Protein AF-A0AAV0ACR2-F1 (afdb_monomer_lite)

Sequence (190 aa):
MVYFKFRDLDNIQFSVKFHETLSSKAKENKKCGACQRGFVSDEELAKFERYCQKTIEKIPKERAQLEDQLKDWIAELADLKPLLSSEITLNKLRDTELSKLQLENDRLKSELDIANSKSRQAQSEVERLKDRLSELRLCRRPINDMIRMEDEINELKREISQLESELETCGSLRTSEEVQDQLDCQTLEI

Foldseek 3Di:
DLVVLVVVLVVLVVLLVVLVVQLVCCVPPCAGPPPRHHDPDVVSNVVSNVVSVVSNVVSVVVNVVSVVVSVVVVVVCVVVVVVVVVVVVVCCCPVPVVVVVVVVVVVVVVVVVVVVVVVVVVVVVVVVVVVVVVVVVVVVVVVVVVVVVVVVVVVVVVVVVVVVVVCVVVVPVDDVVNVVVVVVVVVVVD

pLDDT: mean 86.3, std 12.17, range [41.12, 97.81]

Structure (mmCIF, N/CA/C/O backbone):
data_AF-A0AAV0ACR2-F1
#
_entry.id   AF-A0AAV0ACR2-F1
#
loop_
_atom_site.group_PDB
_atom_site.id
_atom_site.type_symbol
_atom_site.label_atom_id
_atom_site.label_alt_id
_atom_site.label_comp_id
_atom_site.label_asym_id
_atom_site.label_entity_id
_atom_site.label_seq_id
_atom_site.pdbx_PDB_ins_code
_atom_site.Cartn_x
_atom_site.Cartn_y
_atom_site.Cartn_z
_atom_site.occupancy
_atom_site.B_iso_or_equiv
_atom_site.auth_seq_id
_atom_site.auth_comp_id
_atom_site.auth_asym_id
_atom_site.auth_atom_id
_atom_site.pdbx_PDB_model_num
ATOM 1 N N . MET A 1 1 ? 26.175 6.183 -27.777 1.00 59.88 1 MET A N 1
ATOM 2 C CA . MET A 1 1 ? 25.907 5.814 -29.186 1.00 59.88 1 MET A CA 1
ATOM 3 C C . MET A 1 1 ? 25.695 7.041 -30.075 1.00 59.88 1 MET A C 1
ATOM 5 O O . MET A 1 1 ? 26.429 7.188 -31.039 1.00 59.88 1 MET A O 1
ATOM 9 N N . VAL A 1 2 ? 24.810 7.979 -29.713 1.00 70.94 2 VAL A N 1
ATOM 10 C CA . VAL A 1 2 ? 24.596 9.247 -30.455 1.00 70.94 2 VAL A CA 1
ATOM 11 C C . VAL A 1 2 ? 25.877 10.072 -30.651 1.00 70.94 2 VAL A C 1
ATOM 13 O O . VAL A 1 2 ? 26.157 10.514 -31.757 1.00 70.94 2 VAL A O 1
ATOM 16 N N . TYR A 1 3 ? 26.720 10.185 -29.619 1.00 71.62 3 TYR A N 1
ATOM 17 C CA . TYR A 1 3 ? 28.012 10.885 -29.704 1.00 71.62 3 TYR A CA 1
ATOM 18 C C . TYR A 1 3 ? 28.976 10.286 -30.750 1.00 71.62 3 TYR A C 1
ATOM 20 O O . TYR A 1 3 ? 29.727 11.013 -31.390 1.00 71.62 3 TYR A O 1
ATOM 28 N N . PHE A 1 4 ? 28.934 8.964 -30.959 1.00 72.00 4 PHE A N 1
ATOM 29 C CA . PHE A 1 4 ? 29.749 8.303 -31.985 1.00 72.00 4 PHE A CA 1
ATOM 30 C C . PHE A 1 4 ? 29.272 8.666 -33.398 1.00 72.00 4 PHE A C 1
ATOM 32 O O . PHE A 1 4 ? 30.097 8.981 -34.245 1.00 72.00 4 PHE A O 1
ATOM 39 N N . LYS A 1 5 ? 27.955 8.734 -33.627 1.00 76.31 5 LYS A N 1
ATOM 40 C CA . LYS A 1 5 ? 27.401 9.093 -34.941 1.00 76.31 5 LYS A CA 1
ATOM 41 C C . LYS A 1 5 ? 27.631 10.557 -35.329 1.00 76.31 5 LYS A C 1
ATOM 43 O O . LYS A 1 5 ? 27.845 10.836 -36.502 1.00 76.31 5 LYS A O 1
ATOM 48 N N . PHE A 1 6 ? 27.654 11.483 -34.365 1.00 77.44 6 PHE A N 1
ATOM 49 C CA . PHE A 1 6 ? 28.075 12.871 -34.622 1.00 77.44 6 PHE A CA 1
ATOM 50 C C . PHE A 1 6 ? 29.524 12.942 -35.118 1.00 77.44 6 PHE A C 1
ATOM 52 O O . PHE A 1 6 ? 29.810 13.607 -36.109 1.00 77.44 6 PHE A O 1
ATOM 59 N N . ARG A 1 7 ? 30.424 12.183 -34.483 1.00 80.31 7 ARG A N 1
ATOM 60 C CA . ARG A 1 7 ? 31.827 12.091 -34.899 1.00 80.31 7 ARG A CA 1
ATOM 61 C C . ARG A 1 7 ? 31.980 11.511 -36.310 1.00 80.31 7 ARG A C 1
ATOM 63 O O . ARG A 1 7 ? 32.861 11.940 -37.050 1.00 80.31 7 ARG A O 1
ATOM 70 N N . ASP A 1 8 ? 31.130 10.563 -36.695 1.00 82.31 8 ASP A N 1
ATOM 71 C CA . ASP A 1 8 ? 31.145 9.983 -38.042 1.00 82.31 8 ASP A CA 1
ATOM 72 C C . ASP A 1 8 ? 30.703 10.993 -39.115 1.00 82.31 8 ASP A C 1
ATOM 74 O O . ASP A 1 8 ? 31.324 11.063 -40.175 1.00 82.31 8 ASP A O 1
ATOM 78 N N . LEU A 1 9 ? 29.709 11.842 -38.827 1.00 82.06 9 LEU A N 1
ATOM 79 C CA . LEU A 1 9 ? 29.309 12.936 -39.723 1.00 82.06 9 LEU A CA 1
ATOM 80 C C . LEU A 1 9 ? 30.436 13.961 -39.924 1.00 82.06 9 LEU A C 1
ATOM 82 O O . LEU A 1 9 ? 30.705 14.367 -41.059 1.00 82.06 9 LEU A O 1
ATOM 86 N N . ASP A 1 10 ? 31.145 14.316 -38.851 1.00 83.56 10 ASP A N 1
ATOM 87 C CA . ASP A 1 10 ? 32.299 15.219 -38.917 1.00 83.56 10 ASP A CA 1
ATOM 88 C C . ASP A 1 10 ? 33.445 14.618 -39.749 1.00 83.56 10 ASP A C 1
ATOM 90 O O . ASP A 1 10 ? 34.048 15.300 -40.586 1.00 83.56 10 ASP A O 1
ATOM 94 N N . ASN A 1 11 ? 33.716 13.319 -39.582 1.00 84.44 11 ASN A N 1
ATOM 95 C CA . ASN A 1 11 ? 34.725 12.592 -40.359 1.00 84.44 11 ASN A CA 1
ATOM 96 C C . ASN A 1 11 ? 34.382 12.553 -41.856 1.00 84.44 11 ASN A C 1
ATOM 98 O O . ASN A 1 11 ? 35.262 12.703 -42.709 1.00 84.44 11 ASN A O 1
ATOM 102 N N . ILE A 1 12 ? 33.103 12.382 -42.185 1.00 85.19 12 ILE A N 1
ATOM 103 C CA . ILE A 1 12 ? 32.613 12.380 -43.564 1.00 85.19 12 ILE A CA 1
ATOM 104 C C . ILE A 1 12 ? 32.768 13.770 -44.192 1.00 85.19 12 ILE A C 1
ATOM 106 O O . ILE A 1 12 ? 33.264 13.892 -45.314 1.00 85.19 12 ILE A O 1
ATOM 110 N N . GLN A 1 13 ? 32.433 14.836 -43.461 1.00 84.19 13 GLN A N 1
ATOM 111 C CA . GLN A 1 13 ? 32.621 16.206 -43.940 1.00 84.19 13 GLN A CA 1
ATOM 112 C C . GLN A 1 13 ? 34.103 16.566 -44.123 1.00 84.19 13 GLN A C 1
ATOM 114 O O . GLN A 1 13 ? 34.462 17.271 -45.072 1.00 84.19 13 GLN A O 1
ATOM 119 N N . PHE A 1 14 ? 34.976 16.060 -43.252 1.00 87.25 14 PHE A N 1
ATOM 120 C CA . PHE A 1 14 ? 36.422 16.172 -43.417 1.00 87.25 14 PHE A CA 1
ATOM 121 C C . PHE A 1 14 ? 36.910 15.446 -44.679 1.00 87.25 14 PHE A C 1
ATOM 123 O O . PHE A 1 14 ? 37.696 16.010 -45.441 1.00 87.25 14 PHE A O 1
ATOM 130 N N . SER A 1 15 ? 36.411 14.234 -44.942 1.00 85.62 15 SER A N 1
ATOM 131 C CA . SER A 1 15 ? 36.775 13.440 -46.122 1.00 85.62 15 SER A CA 1
ATOM 132 C C . SER A 1 15 ? 36.439 14.154 -47.439 1.00 85.62 15 SER A C 1
ATOM 134 O O . SER A 1 15 ? 37.285 14.198 -48.335 1.00 85.62 15 SER A O 1
ATOM 136 N N . VAL A 1 16 ? 35.271 14.803 -47.541 1.00 86.75 16 VAL A N 1
ATOM 137 C CA . VAL A 1 16 ? 34.903 15.613 -48.724 1.00 86.75 16 VAL A CA 1
ATOM 138 C C . VAL A 1 16 ? 35.917 16.725 -48.959 1.00 86.75 16 VAL A C 1
ATOM 140 O O . VAL A 1 16 ? 36.534 16.784 -50.022 1.00 86.75 16 VAL A O 1
ATOM 143 N N . LYS A 1 17 ? 36.160 17.557 -47.938 1.00 87.38 17 LYS A N 1
ATOM 144 C CA . LYS A 1 17 ? 37.103 18.684 -48.028 1.00 87.38 17 LYS A CA 1
ATOM 145 C C . LYS A 1 17 ? 38.520 18.221 -48.367 1.00 87.38 17 LYS A C 1
ATOM 147 O O . LYS A 1 17 ? 39.245 18.895 -49.101 1.00 87.38 17 LYS A O 1
ATOM 152 N N . PHE A 1 18 ? 38.922 17.066 -47.842 1.00 89.38 18 PHE A N 1
ATOM 153 C CA . PHE A 1 18 ? 40.210 16.450 -48.131 1.00 89.38 18 PHE A CA 1
ATOM 154 C C . PHE A 1 18 ? 40.324 16.043 -49.607 1.00 89.38 18 PHE A C 1
ATOM 156 O O . PHE A 1 18 ? 41.291 16.423 -50.272 1.00 89.38 18 PHE A O 1
ATOM 163 N N . HIS A 1 19 ? 39.332 15.335 -50.153 1.00 86.62 19 HIS A N 1
ATOM 164 C CA . HIS A 1 19 ? 39.333 14.909 -51.556 1.00 86.62 19 HIS A CA 1
ATOM 165 C C . HIS A 1 19 ? 39.175 16.076 -52.545 1.00 86.62 19 HIS A C 1
ATOM 167 O O . HIS A 1 19 ? 39.821 16.055 -53.595 1.00 86.62 19 HIS A O 1
ATOM 173 N N . GLU A 1 20 ? 38.413 17.116 -52.197 1.00 87.62 20 GLU A N 1
ATOM 174 C CA . GLU A 1 20 ? 38.327 18.368 -52.963 1.00 87.62 20 GLU A CA 1
ATOM 175 C C . GLU A 1 20 ? 39.691 19.068 -53.035 1.00 87.62 20 GLU A C 1
ATOM 177 O O . GLU A 1 20 ? 40.183 19.383 -54.118 1.00 87.62 20 GLU A O 1
ATOM 182 N N . THR A 1 21 ? 40.364 19.221 -51.889 1.00 87.94 21 THR A N 1
ATOM 183 C CA . THR A 1 21 ? 41.696 19.846 -51.813 1.00 87.94 21 THR A CA 1
ATOM 184 C C . THR A 1 21 ? 42.741 19.058 -52.610 1.00 87.94 21 THR A C 1
ATOM 186 O O . THR A 1 21 ? 43.597 19.646 -53.277 1.00 87.94 21 THR A O 1
ATOM 189 N N . LEU A 1 22 ? 42.684 17.723 -52.560 1.00 86.94 22 LEU A N 1
ATOM 190 C CA . LEU A 1 22 ? 43.574 16.853 -53.331 1.00 86.94 22 LEU A CA 1
ATOM 191 C C . LEU A 1 22 ? 43.348 16.982 -54.839 1.00 86.94 22 LEU A C 1
ATOM 193 O O . LEU A 1 22 ? 44.325 17.030 -55.589 1.00 86.94 22 LEU A O 1
ATOM 197 N N . SER A 1 23 ? 42.090 17.058 -55.278 1.00 84.94 23 SER A N 1
ATOM 198 C CA . SER A 1 23 ? 41.758 17.224 -56.692 1.00 84.94 23 SER A CA 1
ATOM 199 C C . SER A 1 23 ? 42.199 18.591 -57.223 1.00 84.94 23 SER A C 1
ATOM 201 O O . SER A 1 23 ? 42.805 18.646 -58.293 1.00 84.94 23 SER A O 1
ATOM 203 N N . SER A 1 24 ? 41.995 19.676 -56.467 1.00 86.69 24 SER A N 1
ATOM 204 C CA . SER A 1 24 ? 42.438 21.022 -56.868 1.00 86.69 24 SER A CA 1
ATOM 205 C C . SER A 1 24 ? 43.963 21.114 -56.991 1.00 86.69 24 SER A C 1
ATOM 207 O O . SER A 1 24 ? 44.481 21.554 -58.016 1.00 86.69 24 SER A O 1
ATOM 209 N N . LYS A 1 25 ? 44.709 20.593 -56.005 1.00 85.94 25 LYS A N 1
ATOM 210 C CA . LYS A 1 25 ? 46.185 20.592 -56.041 1.00 85.94 25 LYS A CA 1
ATOM 211 C C . LYS A 1 25 ? 46.760 19.735 -57.171 1.00 85.94 25 LYS A C 1
ATOM 213 O O . LYS A 1 25 ? 47.815 20.081 -57.710 1.00 85.94 25 LYS A O 1
ATOM 218 N N . ALA A 1 26 ? 46.086 18.639 -57.523 1.00 85.31 26 ALA A N 1
ATOM 219 C CA . ALA A 1 26 ? 46.472 17.788 -58.644 1.00 85.31 26 ALA A CA 1
ATOM 220 C C . ALA A 1 26 ? 46.310 18.501 -59.996 1.00 85.31 26 ALA A C 1
ATOM 222 O O . ALA A 1 26 ? 47.200 18.383 -60.837 1.00 85.31 26 ALA A O 1
ATOM 223 N N . LYS A 1 27 ? 45.243 19.295 -60.164 1.00 82.94 27 LYS A N 1
ATOM 224 C CA . LYS A 1 27 ? 44.993 20.111 -61.366 1.00 82.94 27 LYS A CA 1
ATOM 225 C C . LYS A 1 27 ? 46.002 21.244 -61.536 1.00 82.94 27 LYS A C 1
ATOM 227 O O . LYS A 1 27 ? 46.504 21.452 -62.634 1.00 82.94 27 LYS A O 1
ATOM 232 N N . GLU A 1 28 ? 46.328 21.944 -60.451 1.00 85.38 28 GLU A N 1
ATOM 233 C CA . GLU A 1 28 ? 47.240 23.097 -60.486 1.00 85.38 28 GLU A CA 1
ATOM 234 C C . GLU A 1 28 ? 48.700 22.700 -60.728 1.00 85.38 28 GLU A C 1
ATOM 236 O O . GLU A 1 28 ? 49.409 23.354 -61.486 1.00 85.38 28 GLU A O 1
ATOM 241 N N . ASN A 1 29 ? 49.168 21.629 -60.080 1.00 84.12 29 ASN A N 1
ATOM 242 C CA . ASN A 1 29 ? 50.599 21.320 -60.014 1.00 84.12 29 ASN A CA 1
ATOM 243 C C . ASN A 1 29 ? 51.000 20.029 -60.745 1.00 84.12 29 ASN A C 1
ATOM 245 O O . ASN A 1 29 ? 52.166 19.637 -60.663 1.00 84.12 29 ASN A O 1
ATOM 249 N N . LYS A 1 30 ? 50.048 19.329 -61.385 1.00 82.81 30 LYS A N 1
ATOM 250 C CA . LYS A 1 30 ? 50.236 18.007 -62.021 1.00 82.81 30 LYS A CA 1
ATOM 251 C C . LYS A 1 30 ? 50.988 16.998 -61.133 1.00 82.81 30 LYS A C 1
ATOM 253 O O . LYS A 1 30 ? 51.736 16.144 -61.613 1.00 82.81 30 LYS A O 1
ATOM 258 N N . LYS A 1 31 ? 50.773 17.078 -59.817 1.00 84.81 31 LYS A N 1
ATOM 259 C CA . LYS A 1 31 ? 51.363 16.192 -58.805 1.00 84.81 31 LYS A CA 1
ATOM 260 C C . LYS A 1 31 ? 50.344 15.829 -57.735 1.00 84.81 31 LYS A C 1
ATOM 262 O O . LYS A 1 31 ? 49.453 16.613 -57.419 1.00 84.81 31 LYS A O 1
ATOM 267 N N . CYS A 1 32 ? 50.482 14.646 -57.152 1.00 84.62 32 CYS A N 1
ATOM 268 C CA . CYS A 1 32 ? 49.611 14.172 -56.088 1.00 84.62 32 CYS A CA 1
ATOM 269 C C . CYS A 1 32 ? 49.740 15.058 -54.838 1.00 84.62 32 CYS A C 1
ATOM 271 O O . CYS A 1 32 ? 50.832 15.224 -54.297 1.00 84.62 32 CYS A O 1
ATOM 273 N N . GLY A 1 33 ? 48.624 15.582 -54.327 1.00 80.38 33 GLY A N 1
ATOM 274 C CA . GLY A 1 33 ? 48.615 16.435 -53.133 1.00 80.38 33 GLY A CA 1
ATOM 275 C C . GLY A 1 33 ? 48.977 15.727 -51.817 1.00 80.38 33 GLY A C 1
ATOM 276 O O . GLY A 1 33 ? 49.260 16.414 -50.840 1.00 80.38 33 GLY A O 1
ATOM 277 N N . ALA A 1 34 ? 48.985 14.387 -51.786 1.00 82.06 34 ALA A N 1
ATOM 278 C CA . ALA A 1 34 ? 49.295 13.589 -50.595 1.00 82.06 34 ALA A CA 1
ATOM 279 C C . ALA A 1 34 ? 50.764 13.134 -50.543 1.00 82.06 34 ALA A C 1
ATOM 281 O O . ALA A 1 34 ? 51.421 13.294 -49.521 1.00 82.06 34 ALA A O 1
ATOM 282 N N . CYS A 1 35 ? 51.291 12.589 -51.646 1.00 85.88 35 CYS A N 1
ATOM 283 C CA . CYS A 1 35 ? 52.662 12.064 -51.715 1.00 85.88 35 CYS A CA 1
ATOM 284 C C . CYS A 1 35 ? 53.619 12.912 -52.570 1.00 85.88 35 CYS A C 1
ATOM 286 O O . CYS A 1 35 ? 54.765 12.523 -52.760 1.00 85.88 35 CYS A O 1
ATOM 288 N N . GLN A 1 36 ? 53.154 14.044 -53.116 1.00 82.06 36 GLN A N 1
ATOM 289 C CA . GLN A 1 36 ? 53.914 15.000 -53.942 1.00 82.06 36 GLN A CA 1
ATOM 290 C C . GLN A 1 36 ? 54.527 14.438 -55.237 1.00 82.06 36 GLN A C 1
ATOM 292 O O . GLN A 1 36 ? 55.231 15.153 -55.948 1.00 82.06 36 GLN A O 1
ATOM 297 N N . ARG A 1 37 ? 54.220 13.188 -55.595 1.00 85.69 37 ARG A N 1
ATOM 298 C CA . ARG A 1 37 ? 54.661 12.546 -56.838 1.00 85.69 37 ARG A CA 1
ATOM 299 C C . ARG A 1 37 ? 53.995 13.188 -58.061 1.00 85.69 37 ARG A C 1
ATOM 301 O O . ARG A 1 37 ? 52.774 13.333 -58.076 1.00 85.69 37 ARG A O 1
ATOM 308 N N . GLY A 1 38 ? 54.780 13.533 -59.083 1.00 83.62 38 GLY A N 1
ATOM 309 C CA . GLY A 1 38 ? 54.273 14.001 -60.381 1.00 83.62 38 GLY A CA 1
ATOM 310 C C . GLY A 1 38 ? 53.555 12.893 -61.157 1.00 83.62 38 GLY A C 1
ATOM 311 O O . GLY A 1 38 ? 53.968 11.733 -61.092 1.00 83.62 38 GLY A O 1
ATOM 312 N N . PHE A 1 39 ? 52.487 13.241 -61.874 1.00 85.06 39 PHE A N 1
ATOM 313 C CA . PHE A 1 39 ? 51.804 12.303 -62.771 1.00 85.06 39 PHE A CA 1
ATOM 314 C C . PHE A 1 39 ? 52.609 12.151 -64.066 1.00 85.06 39 PHE A C 1
ATOM 316 O O . PHE A 1 39 ? 53.041 13.146 -64.644 1.00 85.06 39 PHE A O 1
ATOM 323 N N . VAL A 1 40 ? 52.844 10.909 -64.498 1.00 79.88 40 VAL A N 1
ATOM 324 C CA . VAL A 1 40 ? 53.715 10.605 -65.649 1.00 79.88 40 VAL A CA 1
ATOM 325 C C . VAL A 1 40 ? 52.954 10.766 -66.966 1.00 79.88 40 VAL A C 1
ATOM 327 O O . VAL A 1 40 ? 53.548 11.090 -67.991 1.00 79.88 40 VAL A O 1
ATOM 330 N N . SER A 1 41 ? 51.632 10.585 -66.938 1.00 82.31 41 SER A N 1
ATOM 331 C CA . SER A 1 41 ? 50.747 10.791 -68.086 1.00 82.31 41 SER A CA 1
ATOM 332 C C . SER A 1 41 ? 49.461 11.515 -67.691 1.00 82.31 41 SER A C 1
ATOM 334 O O . SER A 1 41 ? 48.984 11.401 -66.559 1.00 82.31 41 SER A O 1
ATOM 336 N N . ASP A 1 42 ? 48.852 12.214 -68.650 1.00 80.81 42 ASP A N 1
ATOM 337 C CA . ASP A 1 42 ? 47.548 12.858 -68.448 1.00 80.81 42 ASP A CA 1
ATOM 338 C C . ASP A 1 42 ? 46.427 11.820 -68.184 1.00 80.81 42 ASP A C 1
ATOM 340 O O . ASP A 1 42 ? 45.420 12.130 -67.547 1.00 80.81 42 ASP A O 1
ATOM 344 N N . GLU A 1 43 ? 46.617 10.553 -68.581 1.00 84.50 43 GLU A N 1
ATOM 345 C CA . GLU A 1 43 ? 45.695 9.452 -68.265 1.00 84.50 43 GLU A CA 1
ATOM 346 C C . GLU A 1 43 ? 45.720 9.075 -66.770 1.00 84.50 43 GLU A C 1
ATOM 348 O O . GLU A 1 43 ? 44.681 8.755 -66.186 1.00 84.50 43 GLU A O 1
ATOM 353 N N . GLU A 1 44 ? 46.888 9.139 -66.121 1.00 82.06 44 GLU A N 1
ATOM 354 C CA . GLU A 1 44 ? 47.019 8.925 -64.672 1.00 82.06 44 GLU A CA 1
ATOM 355 C C . GLU A 1 44 ? 46.339 10.040 -63.873 1.00 82.06 44 GLU A C 1
ATOM 357 O O . GLU A 1 44 ? 45.641 9.756 -62.894 1.00 82.06 44 GLU A O 1
ATOM 362 N N . LEU A 1 45 ? 46.477 11.290 -64.327 1.00 83.50 45 LEU A N 1
ATOM 363 C CA . LEU A 1 45 ? 45.776 12.433 -63.743 1.00 83.50 45 LEU A CA 1
ATOM 364 C C . LEU A 1 45 ? 44.253 12.260 -63.871 1.00 83.50 45 LEU A C 1
ATOM 366 O O . LEU A 1 45 ? 43.534 12.383 -62.881 1.00 83.50 45 LEU A O 1
ATOM 370 N N . ALA A 1 46 ? 43.761 11.856 -65.047 1.00 86.38 46 ALA A N 1
ATOM 371 C CA . ALA A 1 46 ? 42.337 11.602 -65.270 1.00 86.38 46 ALA A CA 1
ATOM 372 C C . ALA A 1 46 ? 41.785 10.445 -64.411 1.00 86.38 46 ALA A C 1
ATOM 374 O O . ALA A 1 46 ? 40.649 10.505 -63.931 1.00 86.38 46 ALA A O 1
ATOM 375 N N . LYS A 1 47 ? 42.569 9.380 -64.182 1.00 87.88 47 LYS A N 1
ATOM 376 C CA . LYS A 1 47 ? 42.192 8.274 -63.278 1.00 87.88 47 LYS A CA 1
ATOM 377 C C . LYS A 1 47 ? 42.105 8.740 -61.823 1.00 87.88 47 LYS A C 1
ATOM 379 O O . LYS A 1 47 ? 41.158 8.365 -61.129 1.00 87.88 47 LYS A O 1
ATOM 384 N N . PHE A 1 48 ? 43.048 9.570 -61.381 1.00 86.81 48 PHE A N 1
ATOM 385 C CA . PHE A 1 48 ? 43.054 10.150 -60.039 1.00 86.81 48 PHE A CA 1
ATOM 386 C C . PHE A 1 48 ? 41.866 11.096 -59.812 1.00 86.81 48 PHE A C 1
ATOM 388 O O . PHE A 1 48 ? 41.170 10.979 -58.804 1.00 86.81 48 PHE A O 1
ATOM 395 N N . GLU A 1 49 ? 41.561 11.968 -60.773 1.00 85.69 49 GLU A N 1
ATOM 396 C CA . GLU A 1 49 ? 40.398 12.860 -60.701 1.00 85.69 49 GLU A CA 1
ATOM 397 C C . GLU A 1 49 ? 39.084 12.083 -60.638 1.00 85.69 49 GLU A C 1
ATOM 399 O O . GLU A 1 49 ? 38.251 12.351 -59.774 1.00 85.69 49 GLU A O 1
ATOM 404 N N . ARG A 1 50 ? 38.922 11.053 -61.480 1.00 89.25 50 ARG A N 1
ATOM 405 C CA . ARG A 1 50 ? 37.749 10.166 -61.423 1.00 89.25 50 ARG A CA 1
ATOM 406 C C . ARG A 1 50 ? 37.626 9.459 -60.077 1.00 89.25 50 ARG A C 1
ATOM 408 O O . ARG A 1 50 ? 36.507 9.235 -59.627 1.00 89.25 50 ARG A O 1
ATOM 415 N N . TYR A 1 51 ? 38.737 9.084 -59.443 1.00 88.69 51 TYR A N 1
ATOM 416 C CA . TYR A 1 51 ? 38.721 8.485 -58.109 1.00 88.69 51 TYR A CA 1
ATOM 417 C C . TYR A 1 51 ? 38.239 9.486 -57.053 1.00 88.69 51 TYR A C 1
ATOM 419 O O . TYR A 1 51 ? 37.293 9.188 -56.328 1.00 88.69 51 TYR A O 1
ATOM 427 N N . CYS A 1 52 ? 38.827 10.686 -57.006 1.00 86.06 52 CYS A N 1
ATOM 428 C CA . CYS A 1 52 ? 38.399 11.745 -56.089 1.00 86.06 52 CYS A CA 1
ATOM 429 C C . CYS A 1 52 ? 36.920 12.099 -56.288 1.00 86.06 52 CYS A C 1
ATOM 431 O O . CYS A 1 52 ? 36.176 12.168 -55.314 1.00 86.06 52 CYS A O 1
ATOM 433 N N . GLN A 1 53 ? 36.478 12.241 -57.537 1.00 87.44 53 GLN A N 1
ATOM 434 C CA . GLN A 1 53 ? 35.102 12.598 -57.872 1.00 87.44 53 GLN A CA 1
ATOM 435 C C . GLN A 1 53 ? 34.103 11.499 -57.490 1.00 87.44 53 GLN A C 1
ATOM 437 O O . GLN A 1 53 ? 33.108 11.785 -56.832 1.00 87.44 53 GLN A O 1
ATOM 442 N N . LYS A 1 54 ? 34.406 10.226 -57.782 1.00 89.44 54 LYS A N 1
ATOM 443 C CA . LYS A 1 54 ? 33.573 9.090 -57.348 1.00 89.44 54 LYS A CA 1
ATOM 444 C C . LYS A 1 54 ? 33.448 8.997 -55.829 1.00 89.44 54 LYS A C 1
ATOM 446 O O . LYS A 1 54 ? 32.399 8.600 -55.330 1.00 89.44 54 LYS A O 1
ATOM 451 N N . THR A 1 55 ? 34.512 9.314 -55.094 1.00 84.19 55 THR A N 1
ATOM 452 C CA . THR A 1 55 ? 34.484 9.315 -53.626 1.00 84.19 55 THR A CA 1
ATOM 453 C C . THR A 1 55 ? 33.640 10.476 -53.100 1.00 84.19 55 THR A C 1
ATOM 455 O O . THR A 1 55 ? 32.785 10.258 -52.246 1.00 84.19 55 THR A O 1
ATOM 458 N N . ILE A 1 56 ? 33.785 11.674 -53.677 1.00 86.81 56 ILE A N 1
ATOM 459 C CA . ILE A 1 56 ? 32.954 12.845 -53.353 1.00 86.81 56 ILE A CA 1
ATOM 460 C C . ILE A 1 56 ? 31.470 12.583 -53.660 1.00 86.81 56 ILE A C 1
ATOM 462 O O . ILE A 1 56 ? 30.617 12.990 -52.885 1.00 86.81 56 ILE A O 1
ATOM 466 N N . GLU A 1 57 ? 31.138 11.863 -54.733 1.00 87.81 57 GLU A N 1
ATOM 467 C CA . GLU A 1 57 ? 29.749 11.552 -55.112 1.00 87.81 57 GLU A CA 1
ATOM 468 C C . GLU A 1 57 ? 29.060 10.524 -54.198 1.00 87.81 57 GLU A C 1
ATOM 470 O O . GLU A 1 57 ? 27.834 10.533 -54.066 1.00 87.81 57 GLU A O 1
ATOM 475 N N . LYS A 1 58 ? 29.819 9.622 -53.562 1.00 85.94 58 LYS A N 1
ATOM 476 C CA . LYS A 1 58 ? 29.267 8.600 -52.651 1.00 85.94 58 LYS A CA 1
ATOM 477 C C . LYS A 1 58 ? 28.929 9.162 -51.275 1.00 85.94 58 LYS A C 1
ATOM 479 O O . LYS A 1 58 ? 27.901 8.807 -50.699 1.00 85.94 58 LYS A O 1
ATOM 484 N N . ILE A 1 59 ? 29.762 10.075 -50.792 1.00 84.69 59 ILE A N 1
ATOM 485 C CA . ILE A 1 59 ? 29.671 10.651 -49.452 1.00 84.69 59 ILE A CA 1
ATOM 486 C C . ILE A 1 59 ? 28.294 11.288 -49.143 1.00 84.69 59 ILE A C 1
ATOM 488 O O . ILE A 1 59 ? 27.761 11.012 -48.070 1.00 84.69 59 ILE A O 1
ATOM 492 N N . PRO A 1 60 ? 27.651 12.081 -50.026 1.00 85.44 60 PRO A N 1
ATOM 493 C CA . PRO A 1 60 ? 26.340 12.670 -49.750 1.00 85.44 60 PRO A CA 1
ATOM 494 C C . PRO A 1 60 ? 25.253 11.647 -49.409 1.00 85.44 60 PRO A C 1
ATOM 496 O O . PRO A 1 60 ? 24.402 11.922 -48.566 1.00 85.44 60 PRO A O 1
ATOM 499 N N . LYS A 1 61 ? 25.288 10.459 -50.030 1.00 86.00 61 LYS A N 1
ATOM 500 C CA . LYS A 1 61 ? 24.316 9.389 -49.759 1.00 86.00 61 LYS A CA 1
ATOM 501 C C . LYS A 1 61 ? 24.544 8.761 -48.388 1.00 86.00 61 LYS A C 1
ATOM 503 O O . LYS A 1 61 ? 23.592 8.585 -47.637 1.00 86.00 61 LYS A O 1
ATOM 508 N N . GLU A 1 62 ? 25.798 8.463 -48.060 1.00 85.12 62 GLU A N 1
ATOM 509 C CA . GLU A 1 62 ? 26.184 7.919 -46.752 1.00 85.12 62 GLU A CA 1
ATOM 510 C C . GLU A 1 62 ? 25.885 8.919 -45.627 1.00 85.12 62 GLU A C 1
ATOM 512 O O . GLU A 1 62 ? 25.353 8.552 -44.580 1.00 85.12 62 GLU A O 1
ATOM 517 N N . ARG A 1 63 ? 26.139 10.207 -45.877 1.00 86.31 63 ARG A N 1
ATOM 518 C CA . ARG A 1 63 ? 25.815 11.296 -44.958 1.00 86.31 63 ARG A CA 1
ATOM 519 C C . ARG A 1 63 ? 24.314 11.394 -44.695 1.00 86.31 63 ARG A C 1
ATOM 521 O O . ARG A 1 63 ? 23.923 11.433 -43.535 1.00 86.31 63 ARG A O 1
ATOM 528 N N . ALA A 1 64 ? 23.489 11.405 -45.742 1.00 88.38 64 ALA A N 1
ATOM 529 C CA . ALA A 1 64 ? 22.036 11.481 -45.592 1.00 88.38 64 ALA A CA 1
ATOM 530 C C . ALA A 1 64 ? 21.492 10.303 -44.765 1.00 88.38 64 ALA A C 1
ATOM 532 O O . ALA A 1 64 ? 20.714 10.502 -43.838 1.00 88.38 64 ALA A O 1
ATOM 533 N N . GLN A 1 65 ? 21.981 9.086 -45.026 1.00 88.75 65 GLN A N 1
ATOM 534 C CA . GLN A 1 65 ? 21.601 7.899 -44.254 1.00 88.75 65 GLN A CA 1
ATOM 535 C C . GLN A 1 65 ? 21.984 8.009 -42.774 1.00 88.75 65 GLN A C 1
ATOM 537 O O . GLN A 1 65 ? 21.206 7.618 -41.904 1.00 88.75 65 GLN A O 1
ATOM 542 N N . LEU A 1 66 ? 23.174 8.529 -42.468 1.00 86.94 66 LEU A N 1
ATOM 543 C CA . LEU A 1 66 ? 23.616 8.717 -41.086 1.00 86.94 66 LEU A CA 1
ATOM 544 C C . LEU A 1 66 ? 22.852 9.835 -40.376 1.00 86.94 66 LEU A C 1
ATOM 546 O O . LEU A 1 66 ? 22.550 9.686 -39.194 1.00 86.94 66 LEU A O 1
ATOM 550 N N . GLU A 1 67 ? 22.525 10.922 -41.075 1.00 89.62 67 GLU A N 1
ATOM 551 C CA . GLU A 1 67 ? 21.700 12.010 -40.543 1.00 89.62 67 GLU A CA 1
ATOM 552 C C . GLU A 1 67 ? 20.281 11.531 -40.220 1.00 89.62 67 GLU A C 1
ATOM 554 O O . GLU A 1 67 ? 19.756 11.874 -39.162 1.00 89.62 67 GLU A O 1
ATOM 559 N N . ASP A 1 68 ? 19.678 10.704 -41.074 1.00 91.69 68 ASP A N 1
ATOM 560 C CA . ASP A 1 68 ? 18.349 10.144 -40.818 1.00 91.69 68 ASP A CA 1
ATOM 561 C C . ASP A 1 68 ? 18.371 9.165 -39.645 1.00 91.69 68 ASP A C 1
ATOM 563 O O . ASP A 1 68 ? 17.613 9.335 -38.694 1.00 91.69 68 ASP A O 1
ATOM 567 N N . GLN A 1 69 ? 19.341 8.245 -39.608 1.00 89.75 69 GLN A N 1
ATOM 568 C CA . GLN A 1 69 ? 19.516 7.384 -38.439 1.00 89.75 69 GLN A CA 1
ATOM 569 C C . GLN A 1 69 ? 19.728 8.206 -37.163 1.00 89.75 69 GLN A C 1
ATOM 571 O O . GLN A 1 69 ? 19.211 7.856 -36.109 1.00 89.75 69 GLN A O 1
ATOM 576 N N . LEU A 1 70 ? 20.520 9.280 -37.220 1.00 90.88 70 LEU A N 1
ATOM 577 C CA . LEU A 1 70 ? 20.769 10.137 -36.065 1.00 90.88 70 LEU A CA 1
ATOM 578 C C . LEU A 1 70 ? 19.478 10.789 -35.558 1.00 90.88 70 LEU A C 1
ATOM 580 O O . LEU A 1 70 ? 19.288 10.848 -34.344 1.00 90.88 70 LEU A O 1
ATOM 584 N N . LYS A 1 71 ? 18.595 11.242 -36.455 1.00 92.81 71 LYS A N 1
ATOM 585 C CA . LYS A 1 71 ? 17.273 11.765 -36.079 1.00 92.81 71 LYS A CA 1
ATOM 586 C C . LYS A 1 71 ? 16.432 10.696 -35.392 1.00 92.81 71 LYS A C 1
ATOM 588 O O . LYS A 1 71 ? 15.883 10.988 -34.334 1.00 92.81 71 LYS A O 1
ATOM 593 N N . ASP A 1 72 ? 16.404 9.478 -35.930 1.00 92.94 72 ASP A N 1
ATOM 594 C CA . ASP A 1 72 ? 15.657 8.362 -35.339 1.00 92.94 72 ASP A CA 1
ATOM 595 C C . ASP A 1 72 ? 16.157 8.060 -33.918 1.00 92.94 72 ASP A C 1
ATOM 597 O O . ASP A 1 72 ? 15.379 8.045 -32.968 1.00 92.94 72 ASP A O 1
ATOM 601 N N . TRP A 1 73 ? 17.478 7.953 -33.728 1.00 90.69 73 TRP A N 1
ATOM 602 C CA . TRP A 1 73 ? 18.074 7.734 -32.403 1.00 90.69 73 TRP A CA 1
ATOM 603 C C . TRP A 1 73 ? 17.817 8.889 -31.427 1.00 90.69 73 TRP A C 1
ATOM 605 O O . TRP A 1 73 ? 17.721 8.673 -30.218 1.00 90.69 73 TRP A O 1
ATOM 615 N N . ILE A 1 74 ? 17.749 10.129 -31.916 1.00 92.06 74 ILE A N 1
ATOM 616 C CA . ILE A 1 74 ? 17.410 11.289 -31.085 1.00 92.06 74 ILE A CA 1
ATOM 617 C C . ILE A 1 74 ? 15.936 11.238 -30.673 1.00 92.06 74 ILE A C 1
ATOM 619 O O . ILE A 1 74 ? 15.648 11.522 -29.510 1.00 92.06 74 ILE A O 1
ATOM 623 N N . ALA A 1 75 ? 15.035 10.864 -31.583 1.00 92.94 75 ALA A N 1
ATOM 624 C CA . ALA A 1 75 ? 13.615 10.694 -31.294 1.00 92.94 75 ALA A CA 1
ATOM 625 C C . ALA A 1 75 ? 13.395 9.583 -30.257 1.00 92.94 75 ALA A C 1
ATOM 627 O O . ALA A 1 75 ? 12.801 9.837 -29.214 1.00 92.94 75 ALA A O 1
ATOM 628 N N . GLU A 1 76 ? 14.005 8.411 -30.452 1.00 92.06 76 GLU A N 1
ATOM 629 C CA . GLU A 1 76 ? 13.944 7.314 -29.479 1.00 92.06 76 GLU A CA 1
ATOM 630 C C . GLU A 1 76 ? 14.471 7.734 -28.099 1.00 92.06 76 GLU A C 1
ATOM 632 O O . GLU A 1 76 ? 13.871 7.431 -27.069 1.00 92.06 76 GLU A O 1
ATOM 637 N N . LEU A 1 77 ? 15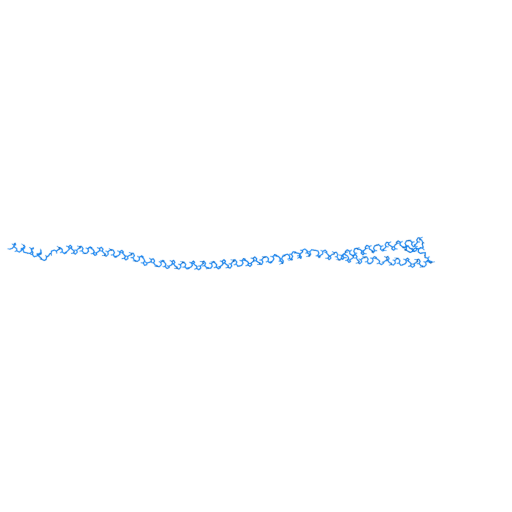.580 8.478 -28.039 1.00 90.81 77 LEU A N 1
ATOM 638 C CA . LEU A 1 77 ? 16.084 8.992 -26.764 1.00 90.81 77 LEU A CA 1
ATOM 639 C C . LEU A 1 77 ? 15.161 10.035 -26.134 1.00 90.81 77 LEU A C 1
ATOM 641 O O . LEU A 1 77 ? 15.114 10.125 -24.905 1.00 90.81 77 LEU A O 1
ATOM 645 N N . ALA A 1 78 ? 14.490 10.859 -26.936 1.00 91.31 78 ALA A N 1
ATOM 646 C CA . ALA A 1 78 ? 13.518 11.820 -26.435 1.00 91.31 78 ALA A CA 1
ATOM 647 C C . ALA A 1 78 ? 12.322 11.102 -25.796 1.00 91.31 78 ALA A C 1
ATOM 649 O O . ALA A 1 78 ? 11.882 11.529 -24.730 1.00 91.31 78 ALA A O 1
ATOM 650 N N . ASP A 1 79 ? 11.895 9.980 -26.375 1.00 91.25 79 ASP A N 1
ATOM 651 C CA . ASP A 1 79 ? 10.799 9.153 -25.867 1.00 91.25 79 ASP A CA 1
ATOM 652 C C . ASP A 1 79 ? 11.197 8.336 -24.627 1.00 91.25 79 ASP A C 1
ATOM 654 O O . ASP A 1 79 ? 10.416 8.201 -23.685 1.00 91.25 79 ASP A O 1
ATOM 658 N N . LEU A 1 80 ? 12.432 7.824 -24.570 1.00 90.75 80 LEU A N 1
ATOM 659 C CA . LEU A 1 80 ? 12.913 7.000 -23.452 1.00 90.75 80 LEU A CA 1
ATOM 660 C C . LEU A 1 80 ? 13.272 7.811 -22.197 1.00 90.75 80 LEU A C 1
ATOM 662 O O . LEU A 1 80 ? 13.083 7.341 -21.075 1.00 90.75 80 LEU A O 1
ATOM 666 N N . LYS A 1 81 ? 13.785 9.037 -22.348 1.00 90.81 81 LYS A N 1
ATOM 667 C CA . LYS A 1 81 ? 14.148 9.908 -21.213 1.00 90.81 81 LYS A CA 1
ATOM 668 C C . LYS A 1 81 ? 13.028 10.115 -20.176 1.00 90.81 81 LYS A C 1
ATOM 670 O O . LYS A 1 81 ? 13.330 9.988 -18.989 1.00 90.81 81 LYS A O 1
ATOM 675 N N . PRO A 1 82 ? 11.771 10.429 -20.545 1.00 91.56 82 PRO A N 1
ATOM 676 C CA . PRO A 1 82 ? 10.686 10.590 -19.573 1.00 91.56 82 PRO A CA 1
ATOM 677 C C . PRO A 1 82 ? 10.251 9.270 -18.914 1.00 91.56 82 PRO A C 1
ATOM 679 O O . PRO A 1 82 ? 9.666 9.285 -17.829 1.00 91.56 82 PRO A O 1
ATOM 682 N N . LEU A 1 83 ? 10.545 8.116 -19.520 1.00 92.62 83 LEU A N 1
ATOM 683 C CA . LEU A 1 83 ? 10.257 6.824 -18.895 1.00 92.62 83 LEU A CA 1
ATOM 684 C C . LEU A 1 83 ? 11.187 6.551 -17.711 1.00 92.62 83 LEU A C 1
ATOM 686 O O . LEU A 1 83 ? 10.743 5.979 -16.721 1.00 92.62 83 LEU A O 1
ATOM 690 N N . LEU A 1 84 ? 12.434 7.032 -17.754 1.00 92.56 84 LEU A N 1
ATOM 691 C CA . LEU A 1 84 ? 13.390 6.853 -16.658 1.00 92.56 84 LEU A CA 1
ATOM 692 C C . LEU A 1 84 ? 12.925 7.529 -15.360 1.00 92.56 84 LEU A C 1
ATOM 694 O O . LEU A 1 84 ? 13.025 6.946 -14.282 1.00 92.56 84 LEU A O 1
ATOM 698 N N . SER A 1 85 ? 12.395 8.754 -15.438 1.00 89.81 85 SER A N 1
ATOM 699 C CA . SER A 1 85 ? 11.842 9.423 -14.253 1.00 89.81 85 SER A CA 1
ATOM 700 C C . SER A 1 85 ? 10.620 8.678 -13.714 1.00 89.81 85 SER A C 1
ATOM 702 O O . SER A 1 85 ? 10.489 8.514 -12.502 1.00 89.81 85 SER A O 1
ATOM 704 N N . SER A 1 86 ? 9.771 8.172 -14.609 1.00 91.06 86 SER A N 1
ATOM 705 C CA . SER A 1 86 ? 8.605 7.359 -14.252 1.00 91.06 86 SER A CA 1
ATOM 706 C C . SER A 1 86 ? 9.010 6.049 -13.566 1.00 91.06 86 SER A C 1
ATOM 708 O O . SER A 1 86 ? 8.396 5.660 -12.575 1.00 91.06 86 SER A O 1
ATOM 710 N N . GLU A 1 87 ? 10.078 5.399 -14.029 1.00 92.81 87 GLU A N 1
ATOM 711 C CA . GLU A 1 87 ? 10.634 4.190 -13.418 1.00 92.81 87 GLU A CA 1
ATOM 712 C C . GLU A 1 87 ? 11.161 4.455 -12.002 1.00 92.81 87 GLU A C 1
ATOM 714 O O . GLU A 1 87 ? 10.870 3.689 -11.084 1.00 92.81 87 GLU A O 1
ATOM 719 N N . ILE A 1 88 ? 11.864 5.571 -11.781 1.00 91.56 88 ILE A N 1
ATOM 720 C CA . ILE A 1 88 ? 12.316 5.974 -10.439 1.00 91.56 88 ILE A CA 1
ATOM 721 C C . ILE A 1 88 ? 11.115 6.149 -9.499 1.00 91.56 88 ILE A C 1
ATOM 723 O O . ILE A 1 88 ? 11.140 5.666 -8.363 1.00 91.56 88 ILE A O 1
ATOM 727 N N . THR A 1 89 ? 10.051 6.805 -9.967 1.00 91.44 89 THR A N 1
ATOM 728 C CA . THR A 1 89 ? 8.819 6.972 -9.187 1.00 91.44 89 THR A CA 1
ATOM 729 C C . THR A 1 89 ? 8.154 5.631 -8.891 1.00 91.44 89 THR A C 1
ATOM 731 O O . THR A 1 89 ? 7.778 5.387 -7.745 1.00 91.44 89 THR A O 1
ATOM 734 N N . LEU A 1 90 ? 8.054 4.737 -9.877 1.00 93.81 90 LEU A N 1
ATOM 735 C CA . LEU A 1 90 ? 7.502 3.394 -9.693 1.00 93.81 90 LEU A CA 1
ATOM 736 C C . LEU A 1 90 ? 8.309 2.574 -8.685 1.00 93.81 90 LEU A C 1
ATOM 738 O O . LEU A 1 90 ? 7.718 1.939 -7.815 1.00 93.81 90 LEU A O 1
ATOM 742 N N . ASN A 1 91 ? 9.639 2.620 -8.756 1.00 93.12 91 ASN A N 1
ATOM 743 C CA . ASN A 1 91 ? 10.518 1.936 -7.809 1.00 93.12 91 ASN A CA 1
ATOM 744 C C . ASN A 1 91 ? 10.306 2.460 -6.389 1.00 93.12 91 ASN A C 1
ATOM 746 O O . ASN A 1 91 ? 10.103 1.682 -5.463 1.00 93.12 91 ASN A O 1
ATOM 750 N N . LYS A 1 92 ? 10.247 3.784 -6.215 1.00 93.94 92 LYS A N 1
ATOM 751 C CA . LYS A 1 92 ? 9.980 4.390 -4.907 1.00 93.94 92 LYS A CA 1
ATOM 752 C C . LYS A 1 92 ? 8.617 3.972 -4.344 1.00 93.94 92 LYS A C 1
ATOM 754 O O . LYS A 1 92 ? 8.526 3.601 -3.170 1.00 93.94 92 LYS A O 1
ATOM 759 N N . LEU A 1 93 ? 7.574 4.018 -5.175 1.00 93.81 93 LEU A N 1
ATOM 760 C CA . LEU A 1 93 ? 6.223 3.610 -4.792 1.00 93.81 93 LEU A CA 1
ATOM 761 C C . LEU A 1 93 ? 6.188 2.139 -4.378 1.00 93.81 93 LEU A C 1
ATOM 763 O O . LEU A 1 93 ? 5.681 1.812 -3.307 1.00 93.81 93 LEU A O 1
ATOM 767 N N . ARG A 1 94 ? 6.762 1.267 -5.209 1.00 92.38 94 ARG A N 1
ATOM 768 C CA . ARG A 1 94 ? 6.775 -0.180 -5.003 1.00 92.38 94 ARG A CA 1
ATOM 769 C C . ARG A 1 94 ? 7.578 -0.585 -3.775 1.00 92.38 94 ARG A C 1
ATOM 771 O O . ARG A 1 94 ? 7.059 -1.301 -2.927 1.00 92.38 94 ARG A O 1
ATOM 778 N N . ASP A 1 95 ? 8.820 -0.128 -3.681 1.00 90.06 95 ASP A N 1
ATOM 779 C CA . ASP A 1 95 ? 9.763 -0.677 -2.710 1.00 90.06 95 ASP A CA 1
ATOM 780 C C . ASP A 1 95 ? 9.579 -0.037 -1.331 1.00 90.06 95 ASP A C 1
ATOM 782 O O . ASP A 1 95 ? 9.759 -0.689 -0.301 1.00 90.06 95 ASP A O 1
ATOM 786 N N . THR A 1 96 ? 9.190 1.243 -1.292 1.00 92.69 96 THR A N 1
ATOM 787 C CA . THR A 1 96 ? 9.113 2.007 -0.041 1.00 92.69 96 THR A CA 1
ATOM 788 C C . THR A 1 96 ? 7.683 2.299 0.389 1.00 92.69 96 THR A C 1
ATOM 790 O O . THR A 1 96 ? 7.319 2.010 1.528 1.00 92.69 96 THR A O 1
ATOM 793 N N . GLU A 1 97 ? 6.880 2.927 -0.470 1.00 93.69 97 GLU A N 1
ATOM 794 C CA . GLU A 1 97 ? 5.588 3.480 -0.043 1.00 93.69 97 GLU A CA 1
ATOM 795 C C . GLU A 1 97 ? 4.539 2.384 0.166 1.00 93.69 97 GLU A C 1
ATOM 797 O O . GLU A 1 97 ? 3.892 2.367 1.213 1.00 93.69 97 GLU A O 1
ATOM 802 N N . LEU A 1 98 ? 4.434 1.418 -0.752 1.00 93.69 98 LEU A N 1
ATOM 803 C CA . LEU A 1 98 ? 3.526 0.277 -0.603 1.00 93.69 98 LEU A CA 1
ATOM 804 C C . LEU A 1 98 ? 3.862 -0.560 0.632 1.00 93.69 98 LEU A C 1
ATOM 806 O O . LEU A 1 98 ? 2.968 -0.844 1.424 1.00 93.69 98 LEU A O 1
ATOM 810 N N . SER A 1 99 ? 5.138 -0.884 0.841 1.00 93.25 99 SER A N 1
ATOM 811 C CA . SER A 1 99 ? 5.592 -1.644 2.012 1.00 93.25 99 SER A CA 1
ATOM 812 C C . SER A 1 99 ? 5.233 -0.940 3.327 1.00 93.25 99 SER A C 1
ATOM 814 O O . SER A 1 99 ? 4.737 -1.566 4.262 1.00 93.25 99 SER A O 1
ATOM 816 N N . LYS A 1 100 ? 5.426 0.385 3.401 1.00 94.50 100 LYS A N 1
ATOM 817 C CA . LYS A 1 100 ? 5.049 1.185 4.579 1.00 94.50 100 LYS A CA 1
ATOM 818 C C . LYS A 1 100 ? 3.540 1.206 4.802 1.00 94.50 100 LYS A C 1
ATOM 820 O O . LYS A 1 100 ? 3.096 1.048 5.934 1.00 94.50 100 LYS A O 1
ATOM 825 N N . LEU A 1 101 ? 2.761 1.392 3.737 1.00 95.44 101 LEU A N 1
ATOM 826 C CA . LEU A 1 101 ? 1.301 1.405 3.820 1.00 95.44 101 LEU A CA 1
ATOM 827 C C . LEU A 1 101 ? 0.736 0.039 4.219 1.00 95.44 101 LEU A C 1
ATOM 829 O O . LEU A 1 101 ? -0.231 -0.009 4.971 1.00 95.44 101 LEU A O 1
ATOM 833 N N . GLN A 1 102 ? 1.339 -1.060 3.762 1.00 95.44 102 GLN A N 1
ATOM 834 C CA . GLN A 1 102 ? 0.962 -2.414 4.171 1.00 95.44 102 GLN A CA 1
ATOM 835 C C . GLN A 1 102 ? 1.213 -2.638 5.664 1.00 95.44 102 GLN A C 1
ATOM 837 O O . GLN A 1 102 ? 0.294 -3.040 6.372 1.00 95.44 102 GLN A O 1
ATOM 842 N N . LEU A 1 103 ? 2.405 -2.285 6.158 1.00 95.12 103 LEU A N 1
ATOM 843 C CA . LEU A 1 103 ? 2.728 -2.378 7.586 1.00 95.12 103 LEU A CA 1
ATOM 844 C C . LEU A 1 103 ? 1.764 -1.558 8.449 1.00 95.12 103 LEU A C 1
ATOM 846 O O . LEU A 1 103 ? 1.297 -2.031 9.483 1.00 95.12 103 LEU A O 1
ATOM 850 N N . GLU A 1 104 ? 1.442 -0.340 8.017 1.00 96.75 104 GLU A N 1
ATOM 851 C CA . GLU A 1 104 ? 0.498 0.513 8.736 1.00 96.75 104 GLU A CA 1
ATOM 852 C C . GLU A 1 104 ? -0.928 -0.051 8.702 1.00 96.75 104 GLU A C 1
ATOM 854 O O . GLU A 1 104 ? -1.631 -0.025 9.710 1.00 96.75 104 GLU A O 1
ATOM 859 N N . ASN A 1 105 ? -1.356 -0.617 7.571 1.00 96.94 105 ASN A N 1
ATOM 860 C CA . ASN A 1 105 ? -2.661 -1.262 7.453 1.00 96.94 105 ASN A CA 1
ATOM 861 C C . ASN A 1 105 ? -2.784 -2.464 8.400 1.00 96.94 105 ASN A C 1
ATOM 863 O O . ASN A 1 105 ? -3.797 -2.604 9.085 1.00 96.94 105 ASN A O 1
ATOM 867 N N . ASP A 1 106 ? -1.748 -3.296 8.470 1.00 97.50 106 ASP A N 1
ATOM 868 C CA . ASP A 1 106 ? -1.718 -4.465 9.348 1.00 97.50 106 ASP A CA 1
ATOM 869 C C . ASP A 1 106 ? -1.687 -4.057 10.826 1.00 97.50 106 ASP A C 1
ATOM 871 O O . ASP A 1 106 ? -2.395 -4.647 11.649 1.00 97.50 106 ASP A O 1
ATOM 875 N N . ARG A 1 107 ? -0.951 -2.989 11.164 1.00 97.81 107 ARG A N 1
ATOM 876 C CA . ARG A 1 107 ? -0.969 -2.393 12.506 1.00 97.81 107 ARG A CA 1
ATOM 877 C C . ARG A 1 107 ? -2.372 -1.924 12.888 1.00 97.81 107 ARG A C 1
ATOM 879 O O . ARG A 1 107 ? -2.873 -2.309 13.942 1.00 97.81 107 ARG A O 1
ATOM 886 N N . LEU A 1 108 ? -3.021 -1.144 12.024 1.00 97.62 108 LEU A N 1
ATOM 887 C CA . LEU A 1 108 ? -4.366 -0.617 12.272 1.00 97.62 108 LEU A CA 1
ATOM 888 C C . LEU A 1 108 ? -5.420 -1.727 12.372 1.00 97.62 108 LEU A C 1
ATOM 890 O O . LEU A 1 108 ? -6.315 -1.640 13.210 1.00 97.62 108 LEU A O 1
ATOM 894 N N . LYS A 1 109 ? -5.312 -2.793 11.569 1.00 97.56 109 LYS A N 1
ATOM 895 C CA . LYS A 1 109 ? -6.174 -3.981 11.697 1.00 97.56 109 LYS A CA 1
ATOM 896 C C . LYS A 1 109 ? -6.010 -4.656 13.055 1.00 97.56 109 LYS A C 1
ATOM 898 O O . LYS A 1 109 ? -7.006 -4.939 13.712 1.00 97.56 109 LYS A O 1
ATOM 903 N N . SER A 1 110 ? -4.769 -4.855 13.499 1.00 97.38 110 SER A N 1
ATOM 904 C CA . SER A 1 110 ? -4.482 -5.434 14.815 1.00 97.38 110 SER A CA 1
ATOM 905 C C . SER A 1 110 ? -5.042 -4.569 15.953 1.00 97.38 110 SER A C 1
ATOM 907 O O . SER A 1 110 ? -5.700 -5.072 16.865 1.00 97.38 110 SER A O 1
ATOM 909 N N . GLU A 1 111 ? -4.867 -3.247 15.875 1.00 97.69 111 GLU A N 1
ATOM 910 C CA . GLU A 1 111 ? -5.441 -2.307 16.844 1.00 97.69 111 GLU A CA 1
ATOM 911 C C . GLU A 1 111 ? -6.976 -2.357 16.861 1.00 97.69 111 GLU A C 1
ATOM 913 O O . GLU A 1 111 ? -7.583 -2.349 17.937 1.00 97.69 111 GLU A O 1
ATOM 918 N N . LEU A 1 112 ? -7.608 -2.469 15.690 1.00 97.50 112 LEU A N 1
ATOM 919 C CA . LEU A 1 112 ? -9.057 -2.608 15.560 1.00 97.50 112 LEU A CA 1
ATOM 920 C C . LEU A 1 112 ? -9.565 -3.917 16.180 1.00 97.50 112 LEU A C 1
ATOM 922 O O . LEU A 1 112 ? -10.570 -3.905 16.891 1.00 97.50 112 LEU A O 1
ATOM 926 N N . ASP A 1 113 ? -8.870 -5.032 15.970 1.00 97.62 113 ASP A N 1
ATOM 927 C CA . ASP A 1 113 ? -9.228 -6.323 16.566 1.00 97.62 113 ASP A CA 1
ATOM 928 C C . ASP A 1 113 ? -9.116 -6.290 18.097 1.00 97.62 113 ASP A C 1
ATOM 930 O O . ASP A 1 113 ? -10.011 -6.757 18.815 1.00 97.62 113 ASP A O 1
ATOM 934 N N . ILE A 1 114 ? -8.068 -5.650 18.625 1.00 97.56 114 ILE A N 1
ATOM 935 C CA . ILE A 1 114 ? -7.912 -5.422 20.066 1.00 97.56 114 ILE A CA 1
ATOM 936 C C . ILE A 1 114 ? -9.050 -4.540 20.595 1.00 97.56 114 ILE A C 1
ATOM 938 O O . ILE A 1 114 ? -9.650 -4.863 21.622 1.00 97.56 114 ILE A O 1
ATOM 942 N N . ALA A 1 115 ? -9.390 -3.448 19.912 1.00 97.06 115 ALA A N 1
ATOM 943 C CA . ALA A 1 115 ? -10.491 -2.578 20.318 1.00 97.06 115 ALA A CA 1
ATOM 944 C C . ALA A 1 115 ? -11.841 -3.318 20.308 1.00 97.06 115 ALA A C 1
ATOM 946 O O . ALA A 1 115 ? -12.611 -3.217 21.267 1.00 97.06 115 ALA A O 1
ATOM 947 N N . ASN A 1 116 ? -12.097 -4.127 19.279 1.00 97.50 116 ASN A N 1
ATOM 948 C CA . ASN A 1 116 ? -13.305 -4.940 19.162 1.00 97.50 116 ASN A CA 1
ATOM 949 C C . ASN A 1 116 ? -13.406 -5.988 20.275 1.00 97.50 116 ASN A C 1
ATOM 951 O O . ASN A 1 116 ? -14.475 -6.154 20.863 1.00 97.50 116 ASN A O 1
ATOM 955 N N . SER A 1 117 ? -12.310 -6.678 20.603 1.00 97.50 117 SER A N 1
ATOM 956 C CA . SER A 1 117 ? -12.302 -7.650 21.706 1.00 97.50 117 SER A CA 1
ATOM 957 C C . SER A 1 117 ? -12.590 -6.986 23.057 1.00 97.50 117 SER A C 1
ATOM 959 O O . SER A 1 117 ? -13.452 -7.463 23.798 1.00 97.50 117 SER A O 1
ATOM 961 N N . LYS A 1 118 ? -11.968 -5.832 23.337 1.00 97.44 118 LYS A N 1
ATOM 962 C CA . LYS A 1 118 ? -12.242 -5.030 24.540 1.00 97.44 118 LYS A CA 1
ATOM 963 C C . LYS A 1 118 ? -13.693 -4.559 24.595 1.00 97.44 118 LYS A C 1
ATOM 965 O O . LYS A 1 118 ? -14.317 -4.635 25.649 1.00 97.44 118 LYS A O 1
ATOM 970 N N . SER A 1 119 ? -14.243 -4.109 23.467 1.00 97.19 119 SER A N 1
ATOM 971 C CA . SER A 1 119 ? -15.642 -3.684 23.371 1.00 97.19 119 SER A CA 1
ATOM 972 C C . SER A 1 119 ? -16.603 -4.833 23.690 1.00 97.19 119 SER A C 1
ATOM 974 O O . SER A 1 119 ? -17.488 -4.673 24.530 1.00 97.19 119 SER A O 1
ATOM 976 N N . ARG A 1 120 ? -16.376 -6.023 23.117 1.00 97.31 120 ARG A N 1
ATOM 977 C CA . ARG A 1 120 ? -17.176 -7.224 23.415 1.00 97.31 120 ARG A CA 1
ATOM 978 C C . ARG A 1 120 ? -17.083 -7.630 24.883 1.00 97.31 120 ARG A C 1
ATOM 980 O O . ARG A 1 120 ? -18.102 -7.959 25.484 1.00 97.31 120 ARG A O 1
ATOM 987 N N . GLN A 1 121 ? -15.887 -7.583 25.470 1.00 97.56 121 GLN A N 1
ATOM 988 C CA . GLN A 1 121 ? -15.695 -7.894 26.886 1.00 97.56 121 GLN A CA 1
ATOM 989 C C . GLN A 1 121 ? -16.448 -6.905 27.784 1.00 97.56 121 GLN A C 1
ATOM 991 O O . GLN A 1 121 ? -17.164 -7.325 28.690 1.00 97.56 121 GLN A O 1
ATOM 996 N N . ALA A 1 122 ? -16.336 -5.604 27.507 1.00 96.69 122 ALA A N 1
ATOM 997 C CA . ALA A 1 122 ? -17.061 -4.576 28.244 1.00 96.69 122 ALA A CA 1
ATOM 998 C C . ALA A 1 122 ? -18.580 -4.761 28.124 1.00 96.69 122 ALA A C 1
ATOM 1000 O O . ALA A 1 122 ? -19.295 -4.643 29.114 1.00 96.69 122 ALA A O 1
ATOM 1001 N N . GLN A 1 123 ? -19.077 -5.109 26.936 1.00 97.50 123 GLN A N 1
ATOM 1002 C CA . GLN A 1 123 ? -20.499 -5.361 26.727 1.00 97.50 123 GLN A CA 1
ATOM 1003 C C . GLN A 1 123 ? -20.990 -6.592 27.500 1.00 97.50 123 GLN A C 1
ATOM 1005 O O . GLN A 1 123 ? -22.036 -6.526 28.141 1.00 97.50 123 GLN A O 1
ATOM 1010 N N . SER A 1 124 ? -20.211 -7.677 27.516 1.00 97.44 124 SER A N 1
ATOM 1011 C CA . SER A 1 124 ? -20.514 -8.856 28.337 1.00 97.44 124 SER A CA 1
ATOM 1012 C C . SER A 1 124 ? -20.559 -8.522 29.829 1.00 97.44 124 SER A C 1
ATOM 1014 O O . SER A 1 124 ? -21.419 -9.028 30.545 1.00 97.44 124 SER A O 1
ATOM 1016 N N . GLU A 1 125 ? -19.647 -7.674 30.304 1.00 97.81 125 GLU A N 1
ATOM 1017 C CA . GLU A 1 125 ? -19.612 -7.258 31.706 1.00 97.81 125 GLU A CA 1
ATOM 1018 C C . GLU A 1 125 ? -20.809 -6.370 32.066 1.00 97.81 125 GLU A C 1
ATOM 1020 O O . GLU A 1 125 ? -21.401 -6.524 33.133 1.00 97.81 125 GLU A O 1
ATOM 1025 N N . VAL A 1 126 ? -21.225 -5.484 31.157 1.00 97.75 126 VAL A N 1
ATOM 1026 C CA . VAL A 1 126 ? -22.433 -4.668 31.332 1.00 97.75 126 VAL A CA 1
ATOM 1027 C C . VAL A 1 126 ? -23.681 -5.540 31.450 1.00 97.75 126 VAL A C 1
ATOM 1029 O O . VAL A 1 126 ? -24.491 -5.295 32.343 1.00 97.75 126 VAL A O 1
ATOM 1032 N N . GLU A 1 127 ? -23.842 -6.556 30.601 1.00 97.69 127 GLU A N 1
ATOM 1033 C CA . GLU A 1 127 ? -24.985 -7.474 30.710 1.00 97.69 127 GLU A CA 1
ATOM 1034 C C . GLU A 1 127 ? -24.955 -8.255 32.030 1.00 97.69 127 GLU A C 1
ATOM 1036 O O . GLU A 1 127 ? -25.947 -8.273 32.755 1.00 97.69 127 GLU A O 1
ATOM 1041 N N . ARG A 1 128 ? -23.784 -8.756 32.444 1.00 97.69 128 ARG A N 1
ATOM 1042 C CA . ARG A 1 128 ? -23.617 -9.415 33.750 1.00 97.69 128 ARG A CA 1
ATOM 1043 C C . ARG A 1 128 ? -24.017 -8.509 34.922 1.00 97.69 128 ARG A C 1
ATOM 1045 O O . ARG A 1 128 ? -24.634 -8.959 35.889 1.00 97.69 128 ARG A O 1
ATOM 1052 N N . LEU A 1 129 ? -23.656 -7.226 34.865 1.00 97.31 129 LEU A N 1
ATOM 1053 C CA . LEU A 1 129 ? -24.028 -6.247 35.887 1.00 97.31 129 LEU A CA 1
ATOM 1054 C C . LEU A 1 129 ? -25.529 -5.934 35.870 1.00 97.31 129 LEU A C 1
ATOM 1056 O O . LEU A 1 129 ? -26.115 -5.751 36.939 1.00 97.31 129 LEU A O 1
ATOM 1060 N N . LYS A 1 130 ? -26.166 -5.896 34.693 1.00 97.56 130 LYS A N 1
ATOM 1061 C CA . LYS A 1 130 ? -27.624 -5.736 34.577 1.00 97.56 130 LYS A CA 1
ATOM 1062 C C . LYS A 1 130 ? -28.372 -6.918 35.185 1.00 97.56 130 LYS A C 1
ATOM 1064 O O . LYS A 1 130 ? -29.325 -6.685 35.929 1.00 97.56 130 LYS A O 1
ATOM 1069 N N . ASP A 1 131 ? -27.920 -8.144 34.937 1.00 97.19 131 ASP A N 1
ATOM 1070 C CA . ASP A 1 131 ? -28.515 -9.349 35.526 1.00 97.19 131 ASP A CA 1
ATOM 1071 C C . ASP A 1 131 ? -28.438 -9.294 37.053 1.00 97.19 131 ASP A C 1
ATOM 1073 O O . ASP A 1 131 ? -29.454 -9.404 37.742 1.00 97.19 131 ASP A O 1
ATOM 1077 N N . ARG A 1 132 ? -27.259 -8.969 37.596 1.00 95.88 132 ARG A N 1
ATOM 1078 C CA . ARG A 1 132 ? -27.066 -8.820 39.045 1.00 95.88 132 ARG A CA 1
ATOM 1079 C C . ARG A 1 132 ? -27.914 -7.699 39.651 1.00 95.88 132 ARG A C 1
ATOM 1081 O O . ARG A 1 132 ? -28.417 -7.822 40.767 1.00 95.88 132 ARG A O 1
ATOM 1088 N N . LEU A 1 133 ? -28.090 -6.593 38.929 1.00 95.94 133 LEU A N 1
ATOM 1089 C CA . LEU A 1 133 ? -28.986 -5.514 39.341 1.00 95.94 133 LEU A CA 1
ATOM 1090 C C . LEU A 1 133 ? -30.448 -5.985 39.367 1.00 95.94 133 LEU A C 1
ATOM 1092 O O . LEU A 1 133 ? -31.200 -5.595 40.261 1.00 95.94 133 LEU A O 1
ATOM 1096 N N . SER A 1 134 ? -30.854 -6.812 38.402 1.00 95.50 134 SER A N 1
ATOM 1097 C CA . SER A 1 134 ? -32.185 -7.420 38.355 1.00 95.50 134 SER A CA 1
ATOM 1098 C C . SER A 1 134 ? -32.418 -8.339 39.556 1.00 95.50 134 SER A C 1
ATOM 1100 O O . SER A 1 134 ? -33.412 -8.180 40.264 1.00 95.50 134 SER A O 1
ATOM 1102 N N . GLU A 1 135 ? -31.461 -9.215 39.867 1.00 93.88 135 GLU A N 1
ATOM 1103 C CA . GLU A 1 135 ? -31.497 -10.088 41.049 1.00 93.88 135 GLU A CA 1
ATOM 1104 C C . GLU A 1 135 ? -31.636 -9.285 42.351 1.00 93.88 135 GLU A C 1
ATOM 1106 O O . GLU A 1 135 ? -32.513 -9.560 43.170 1.00 93.88 135 GLU A O 1
ATOM 1111 N N . LEU A 1 136 ? -30.838 -8.226 42.522 1.00 92.62 136 LEU A N 1
ATOM 1112 C CA . LE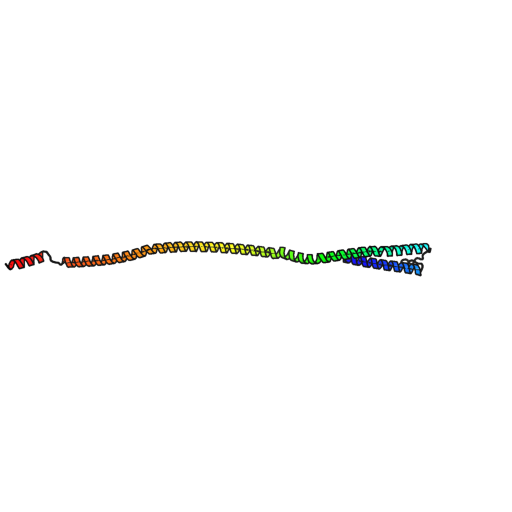U A 1 136 ? -30.934 -7.347 43.693 1.00 92.62 136 LEU A CA 1
ATOM 1113 C C . LEU A 1 136 ? -32.307 -6.672 43.809 1.00 92.62 136 LEU A C 1
ATOM 1115 O O . LEU A 1 136 ? -32.838 -6.520 44.910 1.00 92.62 136 LEU A O 1
ATOM 1119 N N . ARG A 1 137 ? -32.910 -6.277 42.682 1.00 91.19 137 ARG A N 1
ATOM 1120 C CA . ARG A 1 137 ? -34.268 -5.713 42.668 1.00 91.19 137 ARG A CA 1
ATOM 1121 C C . ARG A 1 137 ? -35.317 -6.744 43.076 1.00 91.19 137 ARG A C 1
ATOM 1123 O O . ARG A 1 137 ? -36.274 -6.365 43.748 1.00 91.19 137 ARG A O 1
ATOM 1130 N N . LEU A 1 138 ? -35.141 -8.015 42.717 1.00 92.38 138 LEU A N 1
ATOM 1131 C CA . LEU A 1 138 ? -36.025 -9.092 43.168 1.00 92.38 138 LEU A CA 1
ATOM 1132 C C . LEU A 1 138 ? -35.932 -9.288 44.686 1.00 92.38 138 LEU A C 1
ATOM 1134 O O . LEU A 1 138 ? -36.970 -9.378 45.338 1.00 92.38 138 LEU A O 1
ATOM 1138 N N . CYS A 1 139 ? -34.728 -9.233 45.265 1.00 91.62 139 CYS A N 1
ATOM 1139 C CA . CYS A 1 139 ? -34.527 -9.314 46.720 1.00 91.62 139 CYS A CA 1
ATOM 1140 C C . CYS A 1 139 ? -35.173 -8.158 47.503 1.00 91.62 139 CYS A C 1
ATOM 1142 O O . CYS A 1 139 ? -35.465 -8.306 48.688 1.00 91.62 139 CYS A O 1
ATOM 1144 N N . ARG A 1 140 ? -35.446 -7.014 46.863 1.00 92.44 140 ARG A N 1
ATOM 1145 C CA . ARG A 1 140 ? -36.111 -5.875 47.514 1.00 92.44 140 ARG A CA 1
ATOM 1146 C C . ARG A 1 140 ? -37.570 -6.161 47.890 1.00 92.44 140 ARG A C 1
ATOM 1148 O O . ARG A 1 140 ? -38.046 -5.603 48.872 1.00 92.44 140 ARG A O 1
ATOM 1155 N N . ARG A 1 141 ? -38.286 -7.004 47.133 1.00 88.31 141 ARG A N 1
ATOM 1156 C CA . ARG A 1 141 ? -39.689 -7.348 47.440 1.00 88.31 141 ARG A CA 1
ATOM 1157 C C . ARG A 1 141 ? -39.828 -8.055 48.799 1.00 88.31 141 ARG A C 1
ATOM 1159 O O . ARG A 1 141 ? -40.536 -7.506 49.635 1.00 88.31 141 ARG A O 1
ATOM 1166 N N . PRO A 1 142 ? -39.101 -9.158 49.068 1.00 92.44 142 PRO A N 1
ATOM 1167 C CA . PRO A 1 142 ? -39.114 -9.806 50.376 1.00 92.44 142 PRO A CA 1
ATOM 1168 C C . PRO A 1 142 ? -38.776 -8.868 51.535 1.00 92.44 142 PRO A C 1
ATOM 1170 O O . PRO A 1 142 ? -39.376 -8.983 52.591 1.00 92.44 142 PRO A O 1
ATOM 1173 N N . ILE A 1 143 ? -37.850 -7.918 5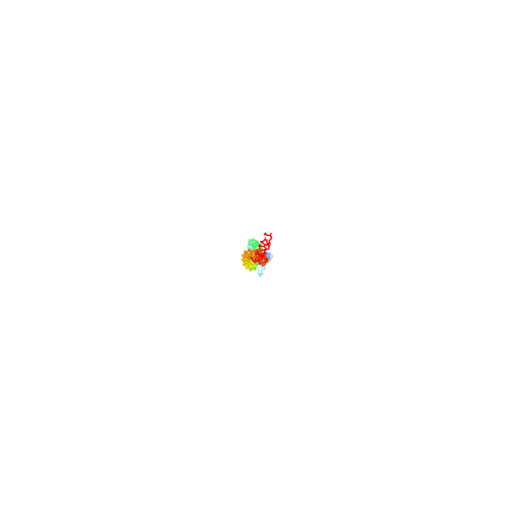1.348 1.00 92.12 143 ILE A N 1
ATOM 1174 C CA . ILE A 1 143 ? -37.506 -6.941 52.395 1.00 92.12 143 ILE A CA 1
ATOM 1175 C C . ILE A 1 143 ? -38.719 -6.077 52.754 1.00 92.12 143 ILE A C 1
ATOM 1177 O O . ILE A 1 143 ? -38.997 -5.874 53.931 1.00 92.12 143 ILE A O 1
ATOM 1181 N N . ASN A 1 144 ? -39.466 -5.594 51.759 1.00 92.50 144 ASN A N 1
ATOM 1182 C CA . ASN A 1 144 ? -40.691 -4.837 52.023 1.00 92.50 144 ASN A CA 1
ATOM 1183 C C . ASN A 1 144 ? -41.749 -5.701 52.727 1.00 92.50 144 ASN A C 1
ATOM 1185 O O . ASN A 1 144 ? -42.435 -5.210 53.620 1.00 92.50 144 ASN A O 1
ATOM 1189 N N . ASP A 1 145 ? -41.863 -6.978 52.351 1.00 93.25 145 ASP A N 1
ATOM 1190 C CA . ASP A 1 145 ? -42.775 -7.913 53.016 1.00 93.25 145 ASP A CA 1
ATOM 1191 C C . ASP A 1 145 ? -42.361 -8.155 54.476 1.00 93.25 145 ASP A C 1
ATOM 1193 O O . ASP A 1 145 ? -43.225 -8.201 55.347 1.00 93.25 145 ASP A O 1
ATOM 1197 N N . MET A 1 146 ? -41.056 -8.255 54.760 1.00 94.06 146 MET A N 1
ATOM 1198 C CA . MET A 1 146 ? -40.523 -8.374 56.123 1.00 94.06 146 MET A CA 1
ATOM 1199 C C . MET A 1 146 ? -40.834 -7.136 56.966 1.00 94.06 146 MET A C 1
ATOM 1201 O O . MET A 1 146 ? -41.260 -7.297 58.102 1.00 94.06 146 MET A O 1
ATOM 1205 N N . ILE A 1 147 ? -40.685 -5.927 56.411 1.00 94.81 147 ILE A N 1
ATOM 1206 C CA . ILE A 1 147 ? -41.045 -4.677 57.106 1.00 94.81 147 ILE A CA 1
ATOM 1207 C C . ILE A 1 147 ? -42.538 -4.676 57.458 1.00 94.81 147 ILE A C 1
ATOM 1209 O O . ILE A 1 147 ? -42.904 -4.400 58.595 1.00 94.81 147 ILE A O 1
ATOM 1213 N N . ARG A 1 148 ? -43.407 -5.059 56.513 1.00 95.50 148 ARG A N 1
ATOM 1214 C CA . ARG A 1 148 ? -44.849 -5.155 56.779 1.00 95.50 148 ARG A CA 1
ATOM 1215 C C . ARG A 1 148 ? -45.166 -6.190 57.864 1.00 95.50 148 ARG A C 1
ATOM 1217 O O . ARG A 1 148 ? -45.974 -5.918 58.742 1.00 95.50 148 ARG A O 1
ATOM 1224 N N . MET A 1 149 ? -44.531 -7.362 57.812 1.00 95.62 149 MET A N 1
ATOM 1225 C CA . MET A 1 149 ? -44.698 -8.390 58.846 1.00 95.62 149 MET A CA 1
ATOM 1226 C C . MET A 1 149 ? -44.202 -7.909 60.218 1.00 95.62 149 MET A C 1
ATOM 1228 O O . MET A 1 149 ? -44.792 -8.262 61.233 1.00 95.62 149 MET A O 1
ATOM 1232 N N . GLU A 1 150 ? -43.142 -7.102 60.273 1.00 96.69 150 GLU A N 1
ATOM 1233 C CA . GLU A 1 150 ? -42.646 -6.505 61.517 1.00 96.69 150 GLU A CA 1
ATOM 1234 C C . GLU A 1 150 ? -43.652 -5.511 62.116 1.00 96.69 150 GLU A C 1
ATOM 1236 O O . GLU A 1 150 ? -43.905 -5.554 63.322 1.00 96.69 150 GLU A O 1
ATOM 1241 N N . ASP A 1 151 ? -44.281 -4.679 61.284 1.00 96.69 151 ASP A N 1
ATOM 1242 C CA . ASP A 1 151 ? -45.361 -3.783 61.711 1.00 96.69 151 ASP A CA 1
ATOM 1243 C C . ASP A 1 151 ? -46.563 -4.572 62.263 1.00 96.69 151 ASP A C 1
ATOM 1245 O O . ASP A 1 151 ? -47.052 -4.264 63.351 1.00 96.69 151 ASP A O 1
ATOM 1249 N N . GLU A 1 152 ? -46.990 -5.637 61.572 1.00 96.50 152 GLU A N 1
ATOM 1250 C CA . GLU A 1 152 ? -48.065 -6.535 62.029 1.00 96.50 152 GLU A CA 1
AT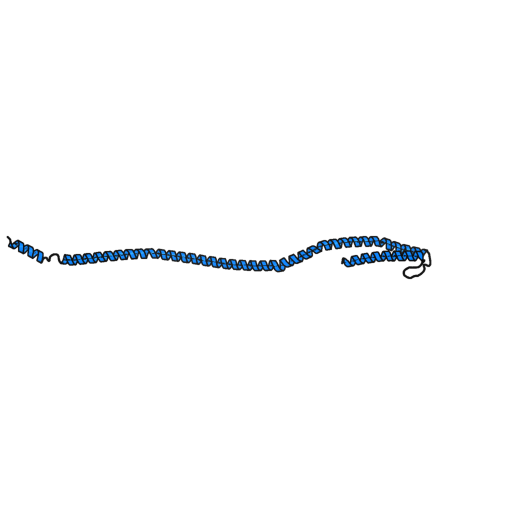OM 1251 C C . GLU A 1 152 ? -47.720 -7.211 63.370 1.00 96.50 152 GLU A C 1
ATOM 1253 O O . GLU A 1 152 ? -48.553 -7.261 64.275 1.00 96.50 152 GLU A O 1
ATOM 1258 N N . ILE A 1 153 ? -46.479 -7.683 63.545 1.00 96.50 153 ILE A N 1
ATOM 1259 C CA . ILE A 1 153 ? -46.002 -8.258 64.814 1.00 96.50 153 ILE A CA 1
ATOM 1260 C C . ILE A 1 153 ? -46.069 -7.226 65.944 1.00 96.50 153 ILE A C 1
ATOM 1262 O O . ILE A 1 153 ? -46.439 -7.566 67.070 1.00 96.50 153 ILE A O 1
ATOM 1266 N N . ASN A 1 154 ? -45.675 -5.981 65.679 1.00 96.44 154 ASN A N 1
ATOM 1267 C CA . ASN A 1 154 ? -45.692 -4.924 66.685 1.00 96.44 154 ASN A CA 1
ATOM 1268 C C . ASN A 1 154 ? -47.119 -4.542 67.092 1.00 96.44 154 ASN A C 1
ATOM 1270 O O . ASN A 1 154 ? -47.351 -4.292 68.275 1.00 96.44 154 ASN A O 1
ATOM 1274 N N . GLU A 1 155 ? -48.066 -4.542 66.154 1.00 96.56 155 GLU A N 1
ATOM 1275 C CA . GLU A 1 155 ? -49.478 -4.298 66.455 1.00 96.56 155 GLU A CA 1
ATOM 1276 C C . GLU A 1 155 ? -50.080 -5.441 67.282 1.00 96.56 155 GLU A C 1
ATOM 1278 O O . GLU A 1 155 ? -50.632 -5.195 68.352 1.00 96.56 155 GLU A O 1
ATOM 1283 N N . LEU A 1 156 ? -49.849 -6.698 66.884 1.00 96.38 156 LEU A N 1
ATOM 1284 C CA . LEU A 1 156 ? -50.292 -7.868 67.653 1.00 96.38 156 LEU A CA 1
ATOM 1285 C C . LEU A 1 156 ? -49.725 -7.879 69.078 1.00 96.38 156 LEU A C 1
ATOM 1287 O O . LEU A 1 156 ? -50.419 -8.251 70.019 1.00 96.38 156 LEU A O 1
ATOM 1291 N N . LYS A 1 157 ? -48.472 -7.448 69.274 1.00 96.56 157 LYS A N 1
ATOM 1292 C CA . LYS A 1 157 ? -47.894 -7.301 70.621 1.00 96.56 157 LYS A CA 1
ATOM 1293 C C . LYS A 1 157 ? -48.639 -6.268 71.461 1.00 96.56 157 LYS A C 1
ATOM 1295 O O . LYS A 1 157 ? -48.828 -6.500 72.650 1.00 96.56 157 LYS A O 1
ATOM 1300 N N . ARG A 1 158 ? -49.047 -5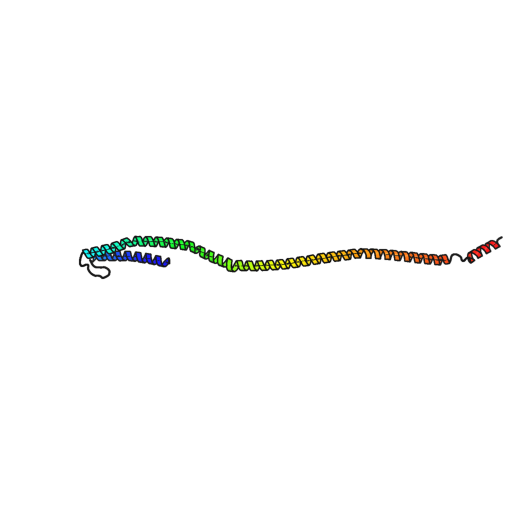.141 70.869 1.00 95.75 158 ARG A N 1
ATOM 1301 C CA . ARG A 1 158 ? -49.841 -4.122 71.574 1.00 95.75 158 ARG A CA 1
ATOM 1302 C C . ARG A 1 158 ? -51.216 -4.656 71.940 1.00 95.75 158 ARG A C 1
ATOM 1304 O O . ARG A 1 158 ? -51.628 -4.463 73.078 1.00 95.75 158 ARG A O 1
ATOM 1311 N N . GLU A 1 159 ? -51.878 -5.353 71.018 1.00 95.50 159 GLU A N 1
ATOM 1312 C CA . GLU A 1 159 ? -53.163 -6.006 71.282 1.00 95.50 159 GLU A CA 1
ATOM 1313 C C . GLU A 1 159 ? -53.047 -7.032 72.413 1.00 95.50 159 GLU A C 1
ATOM 1315 O O . GLU A 1 159 ? -53.859 -7.014 73.333 1.00 95.50 159 GLU A O 1
ATOM 1320 N N . ILE A 1 160 ? -52.009 -7.879 72.401 1.00 94.12 160 ILE A N 1
ATOM 1321 C CA . ILE A 1 160 ? -51.746 -8.837 73.485 1.00 94.12 160 ILE A CA 1
ATOM 1322 C C . ILE A 1 160 ? -51.561 -8.103 74.813 1.00 94.12 160 ILE A C 1
ATOM 1324 O O . ILE A 1 160 ? -52.249 -8.432 75.771 1.00 94.12 160 ILE A O 1
ATOM 1328 N N . SER A 1 161 ? -50.701 -7.081 74.877 1.00 93.75 161 SER A N 1
ATOM 1329 C CA . SER A 1 161 ? -50.489 -6.323 76.118 1.00 93.75 161 SER A CA 1
ATOM 1330 C C . SER A 1 161 ? -51.754 -5.611 76.606 1.00 93.75 161 SER A C 1
ATOM 1332 O O . SER A 1 161 ? -51.975 -5.502 77.811 1.00 93.75 161 SER A O 1
ATOM 1334 N N . GLN A 1 162 ? -52.599 -5.134 75.691 1.00 92.88 162 GLN A N 1
ATOM 1335 C CA . GLN A 1 162 ? -53.885 -4.546 76.045 1.00 92.88 162 GLN A CA 1
ATOM 1336 C C . GLN A 1 162 ? -54.834 -5.603 76.620 1.00 92.88 162 GLN A C 1
ATOM 1338 O O . GLN A 1 162 ? -55.391 -5.384 77.690 1.00 92.88 162 GLN A O 1
ATOM 1343 N N . LEU A 1 163 ? -54.974 -6.755 75.961 1.00 90.38 163 LEU A N 1
ATOM 1344 C CA . LEU A 1 163 ? -55.796 -7.867 76.442 1.00 90.38 163 LEU A CA 1
ATOM 1345 C C . LEU A 1 163 ? -55.296 -8.418 77.782 1.00 90.38 163 LEU A C 1
ATOM 1347 O O . LEU A 1 163 ? -56.107 -8.741 78.643 1.00 90.38 163 LEU A O 1
ATOM 1351 N N . GLU A 1 164 ? -53.980 -8.507 77.984 1.00 90.56 164 GLU A N 1
ATOM 1352 C CA . GLU A 1 164 ? -53.367 -8.887 79.261 1.00 90.56 164 GLU A CA 1
ATOM 1353 C C . GLU A 1 164 ? -53.744 -7.890 80.363 1.00 90.56 164 GLU A C 1
ATOM 1355 O O . GLU A 1 164 ? -54.200 -8.301 81.427 1.00 90.56 164 GLU A O 1
ATOM 1360 N N . SER A 1 165 ? -53.656 -6.584 80.093 1.00 87.00 165 SER A N 1
ATOM 1361 C CA . SER A 1 165 ? -54.081 -5.550 81.043 1.00 87.00 165 SER A CA 1
ATOM 1362 C C . SER A 1 165 ? -55.591 -5.580 81.307 1.00 87.00 165 SER A C 1
ATOM 1364 O O . SER A 1 165 ? -56.023 -5.436 82.452 1.00 87.00 165 SER A O 1
ATOM 1366 N N . GLU A 1 166 ? -56.413 -5.804 80.281 1.00 85.50 166 GLU A N 1
ATOM 1367 C CA . GLU A 1 166 ? -57.863 -5.967 80.417 1.00 85.50 166 GLU A CA 1
ATOM 1368 C C . GLU A 1 166 ? -58.216 -7.215 81.233 1.00 85.50 166 GLU A C 1
ATOM 1370 O O . GLU A 1 166 ? -59.131 -7.154 82.050 1.00 85.50 166 GLU A O 1
ATOM 1375 N N . LEU A 1 167 ? -57.477 -8.317 81.076 1.00 82.19 167 LEU A N 1
ATOM 1376 C CA . LEU A 1 167 ? -57.606 -9.534 81.881 1.00 82.19 167 LEU A CA 1
ATOM 1377 C C . LEU A 1 167 ? -57.166 -9.321 83.329 1.00 82.19 167 LEU A C 1
ATOM 1379 O O . LEU A 1 167 ? -57.861 -9.777 84.229 1.00 82.19 167 LEU A O 1
ATOM 1383 N N . GLU A 1 168 ? -56.064 -8.616 83.580 1.00 78.00 168 GLU A N 1
ATOM 1384 C CA . GLU A 1 168 ? -55.655 -8.234 84.939 1.00 78.00 168 GLU A CA 1
ATOM 1385 C C . GLU A 1 168 ? -56.709 -7.337 85.604 1.00 78.00 168 GLU A C 1
ATOM 1387 O O . GLU A 1 168 ? -57.046 -7.517 86.774 1.00 78.00 168 GLU A O 1
ATOM 1392 N N . THR A 1 169 ? -57.296 -6.417 84.838 1.00 74.06 169 THR A N 1
ATOM 1393 C CA . THR A 1 169 ? -58.340 -5.509 85.325 1.00 74.06 169 THR A CA 1
ATOM 1394 C C . THR A 1 169 ? -59.680 -6.234 85.519 1.00 74.06 169 THR A C 1
ATOM 1396 O O . THR A 1 169 ? -60.365 -6.005 86.514 1.00 74.06 169 THR A O 1
ATOM 1399 N N . CYS A 1 170 ? -60.057 -7.156 84.626 1.00 63.00 170 CYS A N 1
ATOM 1400 C CA . CYS A 1 170 ? -61.258 -7.992 84.756 1.00 63.00 170 CYS A CA 1
ATOM 1401 C C . CYS A 1 170 ? -61.096 -9.127 85.771 1.00 63.00 170 CYS A C 1
ATOM 1403 O O . CYS A 1 170 ? -62.088 -9.563 86.345 1.00 63.00 170 CYS A O 1
ATOM 1405 N N . GLY A 1 171 ? -59.873 -9.562 86.070 1.00 52.94 171 GLY A N 1
ATOM 1406 C CA . GLY A 1 171 ? -59.568 -10.433 87.207 1.00 52.94 171 GLY A CA 1
ATOM 1407 C C . GLY A 1 171 ? -59.881 -9.781 88.561 1.00 52.94 171 GLY A C 1
ATOM 1408 O O . GLY A 1 171 ? -59.933 -10.474 89.572 1.00 52.94 171 GLY A O 1
ATOM 1409 N N . SER A 1 172 ? -60.141 -8.469 88.565 1.00 51.75 172 SER A N 1
ATOM 1410 C CA . SER A 1 172 ? -60.623 -7.677 89.701 1.00 51.75 172 SER A CA 1
ATOM 1411 C C . SER A 1 172 ? -62.145 -7.429 89.673 1.00 51.75 172 SER A C 1
ATOM 1413 O O . SER A 1 172 ? -62.705 -6.847 90.601 1.00 51.75 172 SER A O 1
ATOM 1415 N N . LEU A 1 173 ? -62.869 -7.871 88.634 1.00 48.69 173 LEU A N 1
ATOM 1416 C CA . LEU A 1 173 ? -64.330 -7.763 88.587 1.00 48.69 173 LEU A CA 1
ATOM 1417 C C . LEU A 1 173 ? -64.975 -8.921 89.357 1.00 48.69 173 LEU A C 1
ATOM 1419 O O . LEU A 1 173 ? -65.382 -9.927 88.784 1.00 48.69 173 LEU A O 1
ATOM 1423 N N . ARG A 1 174 ? -65.105 -8.682 90.666 1.00 51.34 174 ARG A N 1
ATOM 1424 C CA . ARG A 1 174 ? -65.996 -9.330 91.638 1.00 51.34 174 ARG A CA 1
ATOM 1425 C C . ARG A 1 174 ? -65.774 -10.829 91.792 1.00 51.34 174 ARG A C 1
ATOM 1427 O O . ARG A 1 174 ? -66.304 -11.652 91.046 1.00 51.34 174 ARG A O 1
ATOM 1434 N N . THR A 1 175 ? -65.042 -11.191 92.843 1.00 57.66 175 THR A N 1
ATOM 1435 C CA . THR A 1 175 ? -65.075 -12.559 93.362 1.00 57.66 175 THR A CA 1
ATOM 1436 C C . THR A 1 175 ? -66.533 -12.950 93.621 1.00 57.66 175 THR A C 1
ATOM 1438 O O . THR A 1 175 ? -67.366 -12.114 93.971 1.00 57.66 175 THR A O 1
ATOM 1441 N N . SER A 1 176 ? -66.866 -14.232 93.453 1.00 58.28 176 SER A N 1
ATOM 1442 C CA . SER A 1 176 ? -68.190 -14.759 93.823 1.00 58.28 176 SER A CA 1
ATOM 1443 C C . SER A 1 176 ? -68.598 -14.349 95.247 1.00 58.28 176 SER A C 1
ATOM 1445 O O . SER A 1 176 ? -69.786 -14.240 95.523 1.00 58.28 176 SER A O 1
ATOM 1447 N N . GLU A 1 177 ? -67.617 -14.088 96.114 1.00 59.34 177 GLU A N 1
ATOM 1448 C CA . GLU A 1 177 ? -67.759 -13.508 97.452 1.00 59.34 177 GLU A CA 1
ATOM 1449 C C . GLU A 1 177 ? -68.419 -12.120 97.442 1.00 59.34 177 GLU A C 1
ATOM 1451 O O . GLU A 1 177 ? -69.414 -11.925 98.125 1.00 59.34 177 GLU A O 1
ATOM 1456 N N . GLU A 1 178 ? -67.986 -11.180 96.597 1.00 58.59 178 GLU A N 1
ATOM 1457 C CA . GLU A 1 178 ? -68.580 -9.831 96.518 1.00 58.59 178 GLU A CA 1
ATOM 1458 C C . GLU A 1 178 ? -69.979 -9.802 95.876 1.00 58.59 178 GLU A C 1
ATOM 1460 O O . GLU A 1 178 ? -70.713 -8.810 95.970 1.00 58.59 178 GLU A O 1
ATOM 1465 N N . VAL A 1 179 ? -70.349 -10.865 95.157 1.00 63.53 179 VAL A N 1
ATOM 1466 C CA . VAL A 1 179 ? -71.725 -11.080 94.683 1.00 63.53 179 VAL A CA 1
ATOM 1467 C C . VAL A 1 179 ? -72.577 -11.683 95.805 1.00 63.53 179 VAL A C 1
ATOM 1469 O O . VAL A 1 179 ? -73.735 -11.293 95.957 1.00 63.53 179 VAL A O 1
ATOM 1472 N N . GLN A 1 180 ? -71.998 -12.563 96.627 1.00 62.62 180 GLN A N 1
ATOM 1473 C CA . GLN A 1 180 ? -72.660 -13.177 97.778 1.00 62.62 180 GLN A CA 1
ATOM 1474 C C . GLN A 1 180 ? -72.911 -12.167 98.909 1.00 62.62 180 GLN A C 1
ATOM 1476 O O . GLN A 1 180 ? -74.024 -12.102 99.421 1.00 62.62 180 GLN A O 1
ATOM 1481 N N . ASP A 1 181 ? -71.952 -11.287 99.202 1.00 64.81 181 ASP A N 1
ATOM 1482 C CA . ASP A 1 181 ? -72.085 -10.244 100.229 1.00 64.81 181 ASP A CA 1
ATOM 1483 C C . ASP A 1 181 ? -73.206 -9.240 99.907 1.00 64.81 181 ASP A C 1
ATOM 1485 O O . ASP A 1 181 ? -73.887 -8.737 100.804 1.00 64.81 181 ASP A O 1
ATOM 1489 N N . GLN A 1 182 ? -73.453 -8.957 98.621 1.00 59.12 182 GLN A N 1
ATOM 1490 C CA . GLN A 1 182 ? -74.571 -8.097 98.213 1.00 59.12 182 GLN A CA 1
ATOM 1491 C C . GLN A 1 182 ? -75.927 -8.807 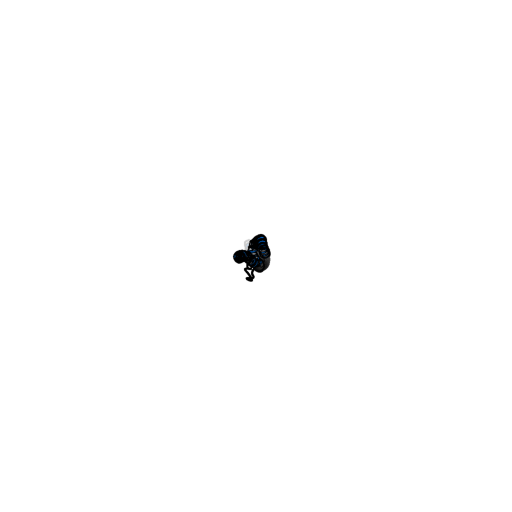98.289 1.00 59.12 182 GLN A C 1
ATOM 1493 O O . GLN A 1 182 ? -76.925 -8.163 98.616 1.00 59.12 182 GLN A O 1
ATOM 1498 N N . LEU A 1 183 ? -75.971 -10.115 98.021 1.00 64.56 183 LEU A N 1
ATOM 1499 C CA . LEU A 1 183 ? -77.168 -10.935 98.221 1.00 64.56 183 LEU A CA 1
ATOM 1500 C C . LEU A 1 183 ? -77.522 -11.045 99.709 1.00 64.56 183 LEU A C 1
ATOM 1502 O O . LEU A 1 183 ? -78.688 -10.886 100.072 1.00 64.56 183 LEU A O 1
ATOM 1506 N N . ASP A 1 184 ? -76.529 -11.228 100.576 1.00 65.50 184 ASP A N 1
ATOM 1507 C CA . ASP A 1 184 ? -76.742 -11.338 102.020 1.00 65.50 184 ASP A CA 1
ATOM 1508 C C . ASP A 1 184 ? -77.169 -9.996 102.637 1.00 65.50 184 ASP A C 1
ATOM 1510 O O . ASP A 1 184 ? -78.078 -9.963 103.469 1.00 65.50 184 ASP A O 1
ATOM 1514 N N . CYS A 1 185 ? -76.622 -8.869 102.162 1.00 59.50 185 CYS A N 1
ATOM 1515 C CA . CYS A 1 185 ? -77.091 -7.537 102.564 1.00 59.50 185 CYS A CA 1
ATOM 1516 C C . CYS A 1 185 ? -78.554 -7.271 102.167 1.00 59.50 185 CYS A C 1
ATOM 1518 O O . CYS A 1 185 ? -79.293 -6.684 102.952 1.00 59.50 185 CYS A O 1
ATOM 1520 N N . GLN A 1 186 ? -79.000 -7.713 100.984 1.00 58.72 186 GLN A N 1
ATOM 1521 C CA . GLN A 1 186 ? -80.397 -7.537 100.553 1.00 58.72 186 GLN A CA 1
ATOM 1522 C C . GLN A 1 186 ? -81.370 -8.516 101.225 1.00 58.72 186 GLN A C 1
ATOM 1524 O O . GLN A 1 186 ? -82.551 -8.207 101.367 1.00 58.72 186 GLN A O 1
ATOM 1529 N N . THR A 1 187 ? -80.889 -9.677 101.673 1.00 55.59 187 THR A N 1
ATOM 1530 C CA . THR A 1 187 ? -81.718 -10.676 102.370 1.00 55.59 187 THR A CA 1
ATOM 1531 C C . THR A 1 187 ? -81.990 -10.283 103.829 1.00 55.59 187 THR A C 1
ATOM 1533 O O . THR A 1 187 ? -82.955 -10.755 104.418 1.00 55.59 187 THR A O 1
ATOM 1536 N N . LEU A 1 188 ? -81.186 -9.383 104.407 1.00 52.19 188 LEU A N 1
ATOM 1537 C CA . LEU A 1 188 ? -81.382 -8.834 105.757 1.00 52.19 188 LEU A CA 1
ATOM 1538 C C . LEU A 1 188 ? -82.362 -7.643 105.820 1.00 52.19 188 LEU A C 1
ATOM 1540 O O . LEU A 1 188 ? -82.699 -7.206 106.920 1.00 52.19 188 LEU A O 1
ATOM 1544 N N . GLU A 1 189 ? -82.829 -7.125 104.678 1.00 47.22 189 GLU A N 1
ATOM 1545 C CA . GLU A 1 189 ? -83.811 -6.026 104.599 1.00 47.22 189 GLU A CA 1
ATOM 1546 C C . GLU A 1 189 ? -85.266 -6.490 104.336 1.00 47.22 189 GLU A C 1
ATOM 1548 O O . GLU A 1 189 ? -86.146 -5.650 104.133 1.00 47.22 189 GLU A O 1
ATOM 1553 N N . ILE A 1 190 ? -85.550 -7.801 104.386 1.00 41.12 190 ILE A N 1
ATOM 1554 C CA . ILE A 1 190 ? -86.908 -8.393 104.320 1.00 41.12 190 ILE A CA 1
ATOM 1555 C C . ILE A 1 190 ? -87.204 -9.154 105.613 1.00 41.12 190 ILE A C 1
ATOM 1557 O O . ILE A 1 190 ? -88.317 -8.963 106.158 1.00 41.12 190 ILE A O 1
#

Organism: Phakopsora pachyrhizi (NCBI:txid170000)

Secondary structure (DSSP, 8-state):
-HHHHHHHHHHHHHHHHHHHHHHHHHHHHSB-TTT-PBPSSHHHHHHHHHHHHHHHHHHHHHHHHHHHHHHHHHHHHHHHHHHHHHHHHHHHIIIIIIHHHHHHHHHHHHHHHHHHHHHHHHHHHHHHHHHHHHHHHHHHHHHHHHHHHHHHHHHHHHHHHHHHHHHHHHTTS--HHHHHHHHHHHHTT-

Radius of gyration: 68.11 Å; chains: 1; bounding box: 142×38×174 Å